Protein AF-B0DB27-F1 (afdb_monomer)

Solvent-accessible surface area (backbone atoms only — not comparable to full-atom values): 9721 Å² total; per-residue (Å²): 129,72,36,49,58,61,76,92,45,86,39,47,60,58,66,80,80,49,31,43,76,38,76,88,43,91,60,30,25,26,29,28,78,89,40,82,34,28,33,47,30,25,28,20,35,24,24,62,60,57,91,46,97,82,39,34,21,0,15,2,26,21,43,24,90,41,75,86,26,38,51,59,42,58,52,77,89,48,100,88,50,81,68,30,35,71,57,10,33,46,51,10,44,40,53,55,67,68,55,88,44,75,93,72,65,47,40,33,42,34,39,35,29,56,48,59,73,53,44,42,38,54,31,58,47,39,69,69,30,30,45,99,84,72,43,75,73,52,92,63,88,62,53,72,53,50,52,52,36,53,49,53,50,50,53,34,45,74,72,59,25,44,58,33,31,36,56,28,39,64,94,64,46,74,5,47,69,36,1,44,57,25,26,75,109

Mean predicted aligned error: 3.76 Å

Secondary structure (DSSP, 8-state):
-PPEEPTT-TT--GGGTTEEEETTSSS-EEEETTEEEEEEEEEEEE-TTTTSTT---EEEEE-SSSGGGEEEEEPPP-SSS---HHHHHHHHHHHHHTS--GGGT--EEEEEES-HHHHHIIIIIHHHHB-TTS-B-S--TTHHHHHHHHHHHHHHHHTT-EEEEEE--GGG-TTHHHHHHHHH-

Radius of gyration: 15.78 Å; Cα contacts (8 Å, |Δi|>4): 413; chains: 1; bounding box: 40×31×43 Å

Sequence (185 aa):
MAPTLLAGTDRSNPLDYAFAPNYSRKPPRWESTNDNRRILIFADGAAPNNGRPDVRAGCGVAAGPSPISCCSFRLEPDAFHQLTNNRAELRAVEGAIKLDWKKEGIETIVIATDSEYVAEGATVYIRVWRSRSSRWVVQRANMDLWDRLMKVIEDKEREGIRVEFYLIDRKWNQADRYAKAAADY

InterPro domains:
  IPR002156 Ribonuclease H domain [PF00075] (38-181)
  IPR002156 Ribonuclease H domain [PS50879] (35-184)
  IPR012337 Ribonuclease H-like superfamily [SSF53098] (39-184)
  IPR036397 Ribonuclease H superfamily [G3DSA:3.30.420.10] (33-184)

pLDDT: mean 93.07, std 6.75, range [60.69, 98.75]

Foldseek 3Di:
DQAAADPPQPQPFCCVAFWDWDVVDVNIAIAGPVGRLEGEKEKAKDWPPFPDPLIWIKIKIARGDDPSRIDMATQDDDPVDDDGRLSNRLVNLLVHLPDDCLVVNHQEYEYEYQDPCCQCVRHPCCPVQADPVRDGPDDDPPVVSVVSSVVSQVVCVVSNYHYHYYHHHPVNRPGVVRGVVNRVD

Organism: Laccaria bicolor (strain S238N-H82 / ATCC MYA-4686) (NCBI:txid486041)

Nearest PDB structures (foldseek):
  2qkk-assembly4_M  TM=7.785E-01  e=3.878E-09  Homo sapiens
  2lsn-assembly1_A  TM=6.453E-01  e=1.489E-06  Human spumaretrovirus
  7yfy-assembly1_A  TM=4.577E-01  e=3.022E-02  Mus musculus
  8b0q-assembly1_A  TM=4.747E-01  e=8.968E-02  Deinococcus radiodurans R1 = ATCC 13939 = DSM 20539
  9iiz-assembly1_A  TM=4.074E-01  e=8.412E-02  Ephydatia fluviatilis

Structure (mmCIF, N/CA/C/O backbone):
data_AF-B0DB27-F1
#
_entry.id   AF-B0DB27-F1
#
loop_
_atom_site.group_PDB
_atom_site.id
_atom_site.type_symbol
_atom_site.label_atom_id
_atom_site.label_alt_id
_atom_site.label_comp_id
_atom_site.label_asym_id
_atom_site.label_entity_id
_atom_site.label_seq_id
_atom_site.pdbx_PDB_ins_code
_atom_site.Cartn_x
_atom_site.Cartn_y
_atom_site.Cartn_z
_atom_site.occupancy
_atom_site.B_iso_or_equiv
_atom_site.auth_seq_id
_atom_site.auth_comp_id
_atom_site.auth_asym_id
_atom_site.auth_atom_id
_atom_site.pdbx_PDB_model_num
ATOM 1 N N . MET A 1 1 ? 10.955 -4.829 11.727 1.00 65.25 1 MET A N 1
ATOM 2 C CA . MET A 1 1 ? 10.765 -6.304 11.642 1.00 65.25 1 MET A CA 1
ATOM 3 C C . MET A 1 1 ? 10.195 -6.602 10.249 1.00 65.25 1 MET A C 1
ATOM 5 O O . MET A 1 1 ? 10.007 -5.649 9.508 1.00 65.25 1 MET A O 1
ATOM 9 N N . ALA A 1 2 ? 9.992 -7.850 9.807 1.00 77.56 2 ALA A N 1
ATOM 10 C CA . ALA A 1 2 ? 9.218 -8.064 8.572 1.00 77.56 2 ALA A CA 1
ATOM 11 C C . ALA A 1 2 ? 7.719 -7.913 8.901 1.00 77.56 2 ALA A C 1
ATOM 13 O O . ALA A 1 2 ? 7.287 -8.580 9.847 1.00 77.56 2 ALA A O 1
ATOM 14 N N . PRO A 1 3 ? 6.948 -7.090 8.164 1.00 84.44 3 PRO A N 1
ATOM 15 C CA . PRO A 1 3 ? 5.497 -7.020 8.293 1.00 84.44 3 PRO A CA 1
ATOM 16 C C . PRO A 1 3 ? 4.806 -8.384 8.252 1.00 84.44 3 PRO A C 1
ATOM 18 O O . PRO A 1 3 ? 5.297 -9.350 7.655 1.00 84.44 3 PRO A O 1
ATOM 21 N N . THR A 1 4 ? 3.623 -8.443 8.856 1.00 91.56 4 THR A N 1
ATOM 22 C CA . THR A 1 4 ? 2.766 -9.631 8.834 1.00 91.56 4 THR A CA 1
ATOM 23 C C . THR A 1 4 ? 1.896 -9.627 7.581 1.00 91.56 4 THR A C 1
ATOM 25 O O . THR A 1 4 ? 1.210 -8.641 7.318 1.00 91.56 4 THR A O 1
ATOM 28 N N . LEU A 1 5 ? 1.883 -10.738 6.839 1.00 89.31 5 LEU A N 1
ATOM 29 C CA . LEU A 1 5 ? 0.814 -11.041 5.887 1.00 89.31 5 LEU A CA 1
ATOM 30 C C . LEU A 1 5 ? -0.320 -11.715 6.655 1.00 89.31 5 LEU A C 1
ATOM 32 O O . LEU A 1 5 ? -0.093 -12.734 7.311 1.00 89.31 5 LEU A O 1
ATOM 36 N N . LEU A 1 6 ? -1.517 -11.139 6.613 1.00 88.62 6 LEU A N 1
ATOM 37 C CA . LEU A 1 6 ? -2.671 -11.707 7.298 1.00 88.62 6 LEU A CA 1
ATOM 38 C C . LEU A 1 6 ? -3.049 -13.037 6.633 1.00 88.62 6 LEU A C 1
ATOM 40 O O . LEU A 1 6 ? -3.298 -13.093 5.432 1.00 88.62 6 LEU A O 1
ATOM 44 N N . ALA A 1 7 ? -3.016 -14.117 7.415 1.00 70.94 7 ALA A N 1
ATOM 45 C CA . ALA A 1 7 ? -3.305 -15.468 6.946 1.00 70.94 7 ALA A CA 1
ATOM 46 C C . ALA A 1 7 ? -4.816 -15.707 6.799 1.00 70.94 7 ALA A C 1
ATOM 48 O O . ALA A 1 7 ? -5.618 -15.054 7.465 1.00 70.94 7 ALA A O 1
ATOM 49 N N . GLY A 1 8 ? -5.192 -16.682 5.963 1.00 60.69 8 GLY A N 1
ATOM 50 C CA . GLY A 1 8 ? -6.584 -17.130 5.821 1.00 60.69 8 GLY A CA 1
ATOM 51 C C . GLY A 1 8 ? -7.502 -16.120 5.137 1.00 60.69 8 GLY A C 1
ATOM 52 O O . GLY A 1 8 ? -8.710 -16.156 5.341 1.00 60.69 8 GLY A O 1
ATOM 53 N N . THR A 1 9 ? -6.940 -15.193 4.361 1.00 65.44 9 THR A N 1
ATOM 54 C CA . THR A 1 9 ? -7.732 -14.168 3.685 1.00 65.44 9 THR A CA 1
ATOM 55 C C . THR A 1 9 ? -8.365 -14.660 2.396 1.00 65.44 9 THR A C 1
ATOM 57 O O . THR A 1 9 ? -9.290 -14.002 1.945 1.00 65.44 9 THR A O 1
ATOM 60 N N . ASP A 1 10 ? -7.896 -15.755 1.783 1.00 81.56 10 ASP A N 1
ATOM 61 C CA . ASP A 1 10 ? -8.399 -16.315 0.512 1.00 81.56 10 ASP A CA 1
ATOM 62 C C . ASP A 1 10 ? -8.714 -15.253 -0.559 1.00 81.56 10 ASP A C 1
ATOM 64 O O . ASP A 1 10 ? -9.667 -15.372 -1.326 1.00 81.56 10 ASP A O 1
ATOM 68 N N . ARG A 1 11 ? -7.926 -14.164 -0.580 1.00 89.38 11 ARG A N 1
ATOM 69 C CA . ARG A 1 11 ? -8.130 -12.982 -1.442 1.00 89.38 11 ARG A CA 1
ATOM 70 C C . ARG A 1 11 ? -9.532 -12.355 -1.348 1.00 89.38 11 ARG A C 1
ATOM 72 O O . ARG A 1 11 ? -9.996 -11.674 -2.264 1.00 89.38 11 ARG A O 1
ATOM 79 N N . SER A 1 12 ? -10.206 -12.565 -0.225 1.00 93.62 12 SER A N 1
ATOM 80 C CA . SER A 1 12 ? -11.546 -12.069 0.072 1.00 93.62 12 SER A CA 1
ATOM 81 C C . SER A 1 12 ? -11.579 -10.559 0.307 1.00 93.62 12 SER A C 1
ATOM 83 O O . SER A 1 12 ? -10.552 -9.885 0.406 1.00 93.62 12 SER A O 1
ATOM 85 N N . ASN A 1 13 ? -12.794 -10.018 0.365 1.00 95.44 13 ASN A N 1
ATOM 86 C CA . ASN A 1 13 ? -13.018 -8.617 0.667 1.00 95.44 13 ASN A CA 1
ATOM 87 C C . ASN A 1 13 ? -12.920 -8.382 2.189 1.00 95.44 13 ASN A C 1
ATOM 89 O O . ASN A 1 13 ? -13.786 -8.855 2.927 1.00 95.44 13 ASN A O 1
ATOM 93 N N . PRO A 1 14 ? -11.939 -7.606 2.688 1.00 94.38 14 PRO A N 1
ATOM 94 C CA . PRO A 1 14 ? -11.818 -7.315 4.119 1.00 94.38 14 PRO A CA 1
ATOM 95 C C . PRO A 1 14 ? -13.021 -6.541 4.687 1.00 94.38 14 PRO A C 1
ATOM 97 O O . PRO A 1 14 ? -13.252 -6.567 5.900 1.00 94.38 14 PRO A O 1
ATOM 100 N N . LEU A 1 15 ? -13.795 -5.865 3.830 1.00 95.81 15 LEU A N 1
ATOM 101 C CA . LEU A 1 15 ? -14.986 -5.112 4.229 1.00 95.81 15 LEU A CA 1
ATOM 102 C C . LEU A 1 15 ? -16.197 -6.002 4.542 1.00 95.81 15 LEU A C 1
ATOM 104 O O . LEU A 1 15 ? -17.149 -5.521 5.150 1.00 95.81 15 LEU A O 1
ATOM 108 N N . ASP A 1 16 ? -16.170 -7.281 4.162 1.00 93.50 16 ASP A N 1
ATOM 109 C CA . ASP A 1 16 ? -17.303 -8.181 4.399 1.00 93.50 16 ASP A CA 1
ATOM 110 C C . ASP A 1 16 ? -17.352 -8.683 5.854 1.00 93.50 16 ASP A C 1
ATOM 112 O O . ASP A 1 16 ? -18.399 -9.134 6.313 1.00 93.50 16 ASP A O 1
ATOM 116 N N . TYR A 1 17 ? -16.236 -8.623 6.595 1.00 90.31 17 TYR A N 1
ATOM 117 C CA . TYR A 1 17 ? -16.156 -9.255 7.921 1.00 90.31 17 TYR A CA 1
ATOM 118 C C . TYR A 1 17 ? -15.189 -8.624 8.930 1.00 90.31 17 TYR A C 1
ATOM 120 O O . TYR A 1 17 ? -15.355 -8.848 10.129 1.00 90.31 17 TYR A O 1
ATOM 128 N N . ALA A 1 18 ? -14.175 -7.868 8.497 1.00 93.31 18 ALA A N 1
ATOM 129 C CA . ALA A 1 18 ? -13.124 -7.384 9.398 1.00 93.31 18 ALA A CA 1
ATOM 130 C C . ALA A 1 18 ? -13.135 -5.866 9.592 1.00 93.31 18 ALA A C 1
ATOM 132 O O . ALA A 1 18 ? -12.721 -5.393 10.649 1.00 93.31 18 ALA A O 1
ATOM 133 N N . PHE A 1 19 ? -13.607 -5.103 8.604 1.00 97.19 19 PHE A N 1
ATOM 134 C CA . PHE A 1 19 ? -13.554 -3.644 8.624 1.00 97.19 19 PHE A CA 1
ATOM 135 C C . PHE A 1 19 ? -14.878 -3.019 8.203 1.00 97.19 19 PHE A C 1
ATOM 137 O O . PHE A 1 19 ? -15.509 -3.462 7.250 1.00 97.19 19 PHE A O 1
ATOM 144 N N . ALA A 1 20 ? -15.265 -1.943 8.884 1.00 97.44 20 ALA A N 1
ATOM 145 C CA . ALA A 1 20 ? -16.485 -1.199 8.600 1.00 97.44 20 ALA A CA 1
ATOM 146 C C . ALA A 1 20 ? -16.185 0.299 8.415 1.00 97.44 20 ALA A C 1
ATOM 148 O O . ALA A 1 20 ? -15.242 0.828 9.014 1.00 97.44 20 ALA A O 1
ATOM 149 N N . PRO A 1 21 ? -16.962 1.013 7.581 1.00 97.25 21 PRO A N 1
ATOM 150 C CA . PRO A 1 21 ? -16.807 2.451 7.428 1.00 97.25 21 PRO A CA 1
ATOM 151 C C . PRO A 1 21 ? -17.222 3.185 8.711 1.00 97.25 21 PRO A C 1
ATOM 153 O O . PRO A 1 21 ? -18.332 3.014 9.211 1.00 97.25 21 PRO A O 1
ATOM 156 N N . ASN A 1 22 ? -16.359 4.071 9.204 1.00 96.00 22 ASN A N 1
ATOM 157 C CA . ASN A 1 22 ? -16.669 4.994 10.287 1.00 96.00 22 ASN A CA 1
ATOM 158 C C . ASN A 1 22 ? -16.809 6.425 9.742 1.00 96.00 22 ASN A C 1
ATOM 160 O O . ASN A 1 22 ? -15.825 7.140 9.535 1.00 96.00 22 ASN A O 1
ATOM 164 N N . TYR A 1 23 ? -18.059 6.854 9.542 1.00 96.25 23 TYR A N 1
ATOM 165 C CA . TYR A 1 23 ? -18.410 8.191 9.046 1.00 96.25 23 TYR A CA 1
ATOM 166 C C . TYR A 1 23 ? -18.329 9.299 10.105 1.00 96.25 23 TYR A C 1
ATOM 168 O O . TYR A 1 23 ? -18.456 10.472 9.761 1.00 96.25 23 TYR A O 1
ATOM 176 N N . SER A 1 24 ? -18.101 8.962 11.380 1.00 93.69 24 SER A N 1
ATOM 177 C CA . SER A 1 24 ? -17.896 9.975 12.428 1.00 93.69 24 SER A CA 1
ATOM 178 C C . SER A 1 24 ? -16.510 10.633 12.353 1.00 93.69 24 SER A C 1
ATOM 180 O O . SER A 1 24 ? -16.314 11.730 12.880 1.00 93.69 24 SER A O 1
ATOM 182 N N . ARG A 1 25 ? -15.550 9.988 11.671 1.00 91.94 25 ARG A N 1
ATOM 183 C CA . ARG A 1 25 ? -14.207 10.524 11.419 1.00 91.94 25 ARG A CA 1
ATOM 184 C C . ARG A 1 25 ? -14.237 11.568 10.303 1.00 91.94 25 ARG A C 1
ATOM 186 O O . ARG A 1 25 ? -15.063 11.508 9.393 1.00 91.94 25 ARG A O 1
ATOM 193 N N . LYS A 1 26 ? -13.314 12.529 10.366 1.00 92.00 26 LYS A N 1
ATOM 194 C CA . LYS A 1 26 ? -13.153 13.590 9.365 1.00 92.00 26 LYS A CA 1
ATOM 195 C C . LYS A 1 26 ? -11.686 13.630 8.910 1.00 92.00 26 LYS A C 1
ATOM 197 O O . LYS A 1 26 ? -10.882 14.217 9.629 1.00 92.00 26 LYS A O 1
ATOM 202 N N . PRO A 1 27 ? -11.341 13.038 7.751 1.00 93.25 27 PRO A N 1
ATOM 203 C CA . PRO A 1 27 ? -12.226 12.329 6.814 1.00 93.25 27 PRO A CA 1
ATOM 204 C C . PRO A 1 27 ? -12.691 10.941 7.327 1.00 93.25 27 PRO A C 1
ATOM 206 O O . PRO A 1 27 ? -12.068 10.393 8.237 1.00 93.25 27 PRO A O 1
ATOM 209 N N . PRO A 1 28 ? -13.777 10.354 6.770 1.00 95.69 28 PRO A N 1
ATOM 210 C CA . PRO A 1 28 ? -14.207 8.988 7.087 1.00 95.69 28 PRO A CA 1
ATOM 211 C C . PRO A 1 28 ? -13.118 7.960 6.781 1.00 95.69 28 PRO A C 1
ATOM 213 O O . PRO A 1 28 ? -12.369 8.139 5.822 1.00 95.69 28 PRO A O 1
ATOM 216 N N . ARG A 1 29 ? -13.073 6.848 7.516 1.00 95.56 29 ARG A N 1
ATOM 217 C CA . ARG A 1 29 ? -12.103 5.759 7.283 1.00 95.56 29 ARG A CA 1
ATOM 218 C C . ARG A 1 29 ? -12.706 4.388 7.550 1.00 95.56 29 ARG A C 1
ATOM 220 O O . ARG A 1 29 ? -13.782 4.308 8.138 1.00 95.56 29 ARG A O 1
ATOM 227 N N . TRP A 1 30 ? -12.019 3.325 7.145 1.00 97.50 30 TRP A N 1
ATOM 228 C CA . TRP A 1 30 ? -12.372 1.962 7.545 1.00 97.50 30 TRP A CA 1
ATOM 229 C C . TRP A 1 30 ? -11.642 1.581 8.834 1.00 97.50 30 TRP A C 1
ATOM 231 O O . TRP A 1 30 ? -10.414 1.644 8.899 1.00 97.50 30 TRP A O 1
ATOM 241 N N . GLU A 1 31 ? -12.399 1.189 9.854 1.00 96.75 31 GLU A N 1
ATOM 242 C CA . GLU A 1 31 ? -11.879 0.740 11.151 1.00 96.75 31 GLU A CA 1
ATOM 243 C C . GLU A 1 31 ? -12.212 -0.738 11.351 1.00 96.75 31 GLU A C 1
ATOM 245 O O . GLU A 1 31 ? -13.237 -1.225 10.865 1.00 96.75 31 GLU A O 1
ATOM 250 N N . SER A 1 32 ? -11.333 -1.458 12.045 1.00 96.88 32 SER A N 1
ATOM 251 C CA . SER A 1 32 ? -11.576 -2.855 12.387 1.00 96.88 32 SER A CA 1
ATOM 252 C C . SER A 1 32 ? -12.781 -2.963 13.319 1.00 96.88 32 SER A C 1
ATOM 254 O O . SER A 1 32 ? -12.913 -2.203 14.280 1.00 96.88 32 SER A O 1
ATOM 256 N N . THR A 1 33 ? -13.656 -3.933 13.051 1.00 94.75 33 THR A N 1
ATOM 257 C CA . THR A 1 33 ? -14.890 -4.156 13.827 1.00 94.75 33 THR A CA 1
ATOM 258 C C . THR A 1 33 ? -14.617 -4.548 15.279 1.00 94.75 33 THR A C 1
ATOM 260 O O . THR A 1 33 ? -15.457 -4.315 16.144 1.00 94.75 33 THR A O 1
ATOM 263 N N . ASN A 1 34 ? -13.427 -5.090 15.551 1.00 94.38 34 ASN A N 1
ATOM 264 C CA . ASN A 1 34 ? -13.022 -5.590 16.865 1.00 94.38 34 ASN A CA 1
ATOM 265 C C . ASN A 1 34 ? -11.942 -4.726 17.542 1.00 94.38 34 ASN A C 1
ATOM 267 O O . ASN A 1 34 ? -11.591 -4.984 18.690 1.00 94.38 34 ASN A O 1
ATOM 271 N N . ASP A 1 35 ? -11.387 -3.732 16.839 1.00 95.19 35 ASP A N 1
ATOM 272 C CA . ASP A 1 35 ? -10.304 -2.875 17.341 1.00 95.19 35 ASP A CA 1
ATOM 273 C C . ASP A 1 35 ? -10.279 -1.547 16.573 1.00 95.19 35 ASP A C 1
ATOM 275 O O . ASP A 1 35 ? -9.843 -1.483 15.423 1.00 95.19 35 ASP A O 1
ATOM 279 N N . ASN A 1 36 ? -10.718 -0.469 17.221 1.00 92.19 36 ASN A N 1
ATOM 280 C CA . ASN A 1 36 ? -10.794 0.856 16.604 1.00 92.19 36 ASN A CA 1
ATOM 281 C C . ASN A 1 36 ? -9.431 1.558 16.438 1.00 92.19 36 ASN A C 1
ATOM 283 O O . ASN A 1 36 ? -9.376 2.637 15.839 1.00 92.19 36 ASN A O 1
ATOM 287 N N . ARG A 1 37 ? -8.339 0.962 16.941 1.00 95.69 37 ARG A N 1
ATOM 288 C CA . ARG A 1 37 ? -6.956 1.419 16.720 1.00 95.69 37 ARG A CA 1
ATOM 289 C C . ARG A 1 37 ? -6.312 0.759 15.503 1.00 95.69 37 ARG A C 1
ATOM 291 O O . ARG A 1 37 ? -5.165 1.073 15.175 1.00 95.69 37 ARG A O 1
ATOM 298 N N . ARG A 1 38 ? -7.043 -0.124 14.818 1.00 97.12 38 ARG A N 1
ATOM 299 C CA . ARG A 1 38 ? -6.621 -0.799 13.593 1.00 97.12 38 ARG A CA 1
ATOM 300 C C . ARG A 1 38 ? -7.460 -0.331 12.410 1.00 97.12 38 ARG A C 1
ATOM 302 O O . ARG A 1 38 ? -8.684 -0.449 12.420 1.00 97.12 38 ARG A O 1
ATOM 309 N N . ILE A 1 39 ? -6.798 0.191 11.383 1.00 97.44 39 ILE A N 1
ATOM 310 C CA . ILE A 1 39 ? -7.450 0.763 10.195 1.00 97.44 39 ILE A CA 1
ATOM 311 C C . ILE A 1 39 ? -7.063 0.020 8.925 1.00 97.44 39 ILE A C 1
ATOM 313 O O . ILE A 1 39 ? -5.998 -0.593 8.859 1.00 97.44 39 ILE A O 1
ATOM 317 N N . LEU A 1 40 ? -7.926 0.109 7.917 1.00 98.06 40 LEU A N 1
ATOM 318 C CA . LEU A 1 40 ? -7.708 -0.463 6.592 1.00 98.06 40 LEU A CA 1
ATOM 319 C C . LEU A 1 40 ? -7.498 0.646 5.563 1.00 98.06 40 LEU A C 1
ATOM 321 O O . LEU A 1 40 ? -8.286 1.590 5.484 1.00 98.06 40 LEU A O 1
ATOM 325 N N . ILE A 1 41 ? -6.455 0.497 4.752 1.00 98.38 41 ILE A N 1
ATOM 326 C CA . ILE A 1 41 ? -6.144 1.383 3.633 1.00 98.38 41 ILE A CA 1
ATOM 327 C C . ILE A 1 41 ? -5.918 0.517 2.398 1.00 98.38 41 ILE A C 1
ATOM 329 O O . ILE A 1 41 ? -5.114 -0.412 2.432 1.00 98.38 41 ILE A O 1
ATOM 333 N N . PHE A 1 42 ? -6.606 0.827 1.305 1.00 98.69 42 PHE A N 1
ATOM 334 C CA . PHE A 1 42 ? -6.354 0.205 0.010 1.00 98.69 42 PHE A CA 1
ATOM 335 C C . PHE A 1 42 ? -5.290 0.996 -0.745 1.00 98.69 42 PHE A C 1
ATOM 337 O O . PHE A 1 42 ? -5.318 2.231 -0.751 1.00 98.69 42 PHE A O 1
ATOM 344 N N . ALA A 1 43 ? -4.386 0.288 -1.408 1.00 98.75 43 ALA A N 1
ATOM 345 C CA . ALA A 1 43 ? -3.376 0.866 -2.279 1.00 98.75 43 ALA A CA 1
ATOM 346 C C . ALA A 1 43 ? -3.327 0.099 -3.603 1.00 98.75 43 ALA A C 1
ATOM 348 O O . ALA A 1 43 ? -3.477 -1.125 -3.621 1.00 98.75 43 ALA A O 1
ATOM 349 N N . ASP A 1 44 ? -3.125 0.830 -4.695 1.00 98.62 44 ASP A N 1
ATOM 350 C CA . ASP A 1 44 ? -2.974 0.254 -6.031 1.00 98.62 44 ASP A CA 1
ATOM 351 C C . ASP A 1 44 ? -2.014 1.076 -6.892 1.00 98.62 44 ASP A C 1
ATOM 353 O O . ASP A 1 44 ? -1.926 2.305 -6.763 1.00 98.62 44 ASP A O 1
ATOM 357 N N . GLY A 1 45 ? -1.325 0.394 -7.799 1.00 98.25 45 GLY A N 1
ATOM 358 C CA . GLY A 1 45 ? -0.501 0.985 -8.8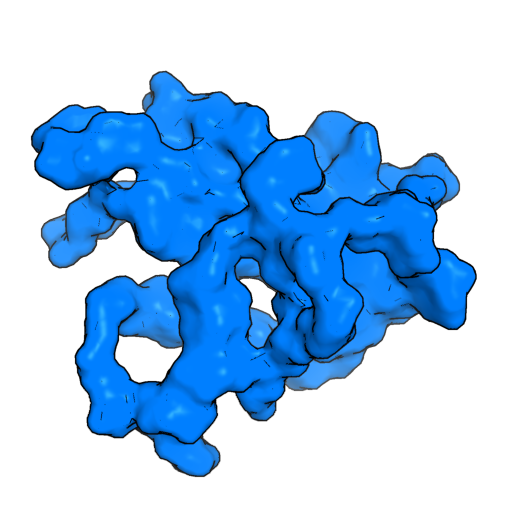38 1.00 98.25 45 GLY A CA 1
ATOM 359 C C . GLY A 1 45 ? -0.992 0.599 -10.227 1.00 98.25 45 GLY A C 1
ATOM 360 O O . GLY A 1 45 ? -1.163 -0.571 -10.538 1.00 98.25 45 GLY A O 1
ATOM 361 N N . ALA A 1 46 ? -1.125 1.583 -11.113 1.00 97.56 46 ALA A N 1
ATOM 362 C CA . ALA A 1 46 ? -1.498 1.343 -12.499 1.00 97.56 46 ALA A CA 1
ATOM 363 C C . ALA A 1 46 ? -0.424 1.881 -13.437 1.00 97.56 46 ALA A C 1
ATOM 365 O O . ALA A 1 46 ? -0.040 3.043 -13.338 1.00 97.56 46 ALA A O 1
ATOM 366 N N . ALA A 1 47 ? 0.016 1.061 -14.388 1.00 96.19 47 ALA A N 1
ATOM 367 C CA . ALA A 1 47 ? 0.819 1.510 -15.521 1.00 96.19 47 ALA A CA 1
ATOM 368 C C . ALA A 1 47 ? 0.206 1.029 -16.847 1.00 96.19 47 ALA A C 1
ATOM 370 O O . ALA A 1 47 ? 0.605 -0.022 -17.365 1.00 96.19 47 ALA A O 1
ATOM 371 N N . PRO A 1 48 ? -0.793 1.741 -17.403 1.00 90.94 48 PRO A N 1
ATOM 372 C CA . PRO A 1 48 ? -1.301 1.456 -18.738 1.00 90.94 48 PRO A CA 1
ATOM 373 C C . PRO A 1 48 ? -0.148 1.439 -19.745 1.00 90.94 48 PRO A C 1
ATOM 375 O O . PRO A 1 48 ? 0.788 2.231 -19.640 1.00 90.94 48 PRO A O 1
ATOM 378 N N . ASN A 1 49 ? -0.198 0.522 -20.713 1.00 87.62 49 ASN A N 1
ATOM 379 C CA . ASN A 1 49 ? 0.878 0.325 -21.690 1.00 87.62 49 ASN A CA 1
ATOM 380 C C . ASN A 1 49 ? 2.241 -0.041 -21.065 1.00 87.62 49 ASN A C 1
ATOM 382 O O . ASN A 1 49 ? 3.284 0.266 -21.639 1.00 87.62 49 ASN A O 1
ATOM 386 N N . ASN A 1 50 ? 2.251 -0.720 -19.910 1.00 87.75 50 ASN A N 1
ATOM 387 C CA . ASN A 1 50 ? 3.478 -1.209 -19.274 1.00 87.75 50 ASN A CA 1
ATOM 388 C C . ASN A 1 50 ? 4.418 -1.905 -20.283 1.00 87.75 50 ASN A C 1
ATOM 390 O O . ASN A 1 50 ? 3.993 -2.788 -21.031 1.00 87.75 50 ASN A O 1
ATOM 394 N N . GLY A 1 51 ? 5.692 -1.503 -20.289 1.00 85.38 51 GLY A N 1
ATOM 395 C CA . GLY A 1 51 ? 6.709 -1.997 -21.224 1.00 85.38 51 GLY A CA 1
ATOM 396 C C . GLY A 1 51 ? 6.757 -1.287 -22.584 1.00 85.38 51 GLY A C 1
ATOM 397 O O . GLY A 1 51 ? 7.547 -1.691 -23.437 1.00 85.38 51 GLY A O 1
ATOM 398 N N . ARG A 1 52 ? 5.947 -0.242 -22.810 1.00 88.25 52 ARG A N 1
ATOM 399 C CA . ARG A 1 52 ? 5.980 0.585 -24.030 1.00 88.25 52 ARG A CA 1
ATOM 400 C C . ARG A 1 52 ? 6.652 1.947 -23.787 1.00 88.25 52 ARG A C 1
ATOM 402 O O . ARG A 1 52 ? 6.687 2.398 -22.645 1.00 88.25 52 ARG A O 1
ATOM 409 N N . PRO A 1 53 ? 7.180 2.621 -24.831 1.00 82.75 53 PRO A N 1
ATOM 410 C CA . PRO A 1 53 ? 7.894 3.897 -24.680 1.00 82.75 53 PRO A CA 1
ATOM 411 C C . PRO A 1 53 ? 7.061 5.043 -24.087 1.00 82.75 53 PRO A C 1
ATOM 413 O O . PRO A 1 53 ? 7.616 5.947 -23.474 1.00 82.75 53 PRO A O 1
ATOM 416 N N . ASP A 1 54 ? 5.742 5.009 -24.272 1.00 85.12 54 ASP A N 1
ATOM 417 C CA . ASP A 1 54 ? 4.771 6.003 -23.810 1.00 85.12 54 ASP A CA 1
ATOM 418 C C . ASP A 1 54 ? 4.134 5.639 -22.459 1.00 85.12 54 ASP A C 1
ATOM 420 O O . ASP A 1 54 ? 3.113 6.218 -22.081 1.00 85.12 54 ASP A O 1
ATOM 424 N N . VAL A 1 55 ? 4.707 4.667 -21.738 1.00 91.81 55 VAL A N 1
ATOM 425 C CA . VAL A 1 55 ? 4.175 4.218 -20.451 1.00 91.81 55 VAL A CA 1
ATOM 426 C C . VAL A 1 55 ? 4.015 5.399 -19.494 1.00 91.81 55 VAL A C 1
ATOM 428 O O . VAL A 1 55 ? 4.921 6.205 -19.272 1.00 91.81 55 VAL A O 1
ATOM 431 N N . ARG A 1 56 ? 2.835 5.471 -18.889 1.00 94.19 56 ARG A N 1
ATOM 432 C CA . ARG A 1 56 ? 2.537 6.354 -17.765 1.00 94.19 56 ARG A CA 1
ATOM 433 C C . ARG A 1 56 ? 2.157 5.488 -16.5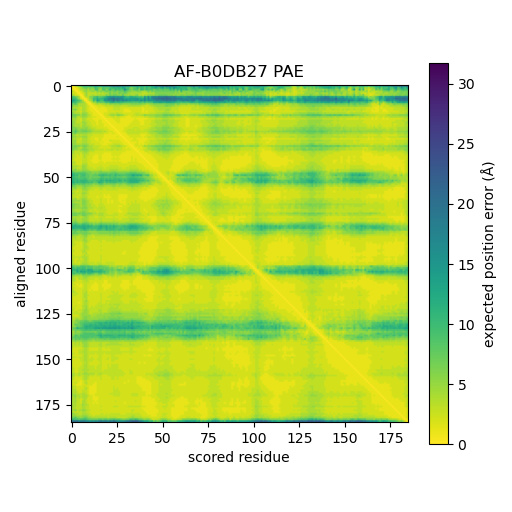87 1.00 94.19 56 ARG A C 1
ATOM 435 O O . ARG A 1 56 ? 1.650 4.385 -16.767 1.00 94.19 56 ARG A O 1
ATOM 442 N N . ALA A 1 57 ? 2.423 5.980 -15.388 1.00 96.69 57 ALA A N 1
ATOM 443 C CA . ALA A 1 57 ? 2.146 5.240 -14.176 1.00 96.69 57 ALA A CA 1
ATOM 444 C C . ALA A 1 57 ? 1.552 6.151 -13.104 1.00 96.69 57 ALA A C 1
ATOM 446 O O . ALA A 1 57 ? 1.979 7.295 -12.933 1.00 96.69 57 ALA A O 1
ATOM 447 N N . GLY A 1 58 ? 0.567 5.627 -12.389 1.00 97.88 58 GLY A N 1
ATOM 448 C CA . GLY A 1 58 ? -0.204 6.317 -11.371 1.00 97.88 58 GLY A CA 1
ATOM 449 C C . GLY A 1 58 ? -0.358 5.460 -10.125 1.00 97.88 58 GLY A C 1
ATOM 450 O O . GLY A 1 58 ? -0.395 4.233 -10.190 1.00 97.88 58 GLY A O 1
ATOM 451 N N . CYS A 1 59 ? -0.424 6.131 -8.986 1.00 98.56 59 CYS A N 1
ATOM 452 C CA . CYS A 1 59 ? -0.554 5.546 -7.663 1.00 98.56 59 CYS A CA 1
ATOM 453 C C . CYS A 1 59 ? -1.899 5.977 -7.074 1.00 98.56 59 CYS A C 1
ATOM 455 O O . CYS A 1 59 ? -2.233 7.166 -7.102 1.00 98.56 59 CYS A O 1
ATOM 457 N N . GLY A 1 60 ? -2.655 5.028 -6.531 1.00 98.44 60 GLY A N 1
ATOM 458 C CA . GLY A 1 60 ? -3.932 5.257 -5.864 1.00 98.44 60 GLY A CA 1
ATOM 459 C C . GLY A 1 60 ? -3.880 4.826 -4.404 1.00 98.44 60 GLY A C 1
ATOM 460 O O . GLY A 1 60 ? -3.332 3.775 -4.077 1.00 98.44 60 GLY A O 1
ATOM 461 N N . VAL A 1 61 ? -4.480 5.629 -3.527 1.00 98.62 61 VAL A N 1
ATOM 462 C CA . VAL A 1 61 ? -4.675 5.310 -2.110 1.00 98.62 61 VAL A CA 1
ATOM 463 C C . VAL A 1 61 ? -6.116 5.630 -1.732 1.00 98.62 61 VAL A C 1
ATOM 465 O O . VAL A 1 61 ? -6.578 6.759 -1.907 1.00 98.62 61 VAL A O 1
ATOM 468 N N . ALA A 1 62 ? -6.817 4.654 -1.165 1.00 98.44 62 ALA A N 1
ATOM 469 C CA . ALA A 1 62 ? -8.113 4.862 -0.536 1.00 98.44 62 ALA A CA 1
ATOM 470 C C . ALA A 1 62 ? -7.993 4.544 0.958 1.00 98.44 62 ALA A C 1
ATOM 472 O O . ALA A 1 62 ? -7.880 3.383 1.344 1.00 98.44 62 ALA A O 1
ATOM 473 N N . ALA A 1 63 ? -8.012 5.577 1.804 1.00 97.44 63 ALA A N 1
ATOM 474 C CA . ALA A 1 63 ? -7.959 5.438 3.263 1.00 97.44 63 ALA A CA 1
ATOM 475 C C . ALA A 1 63 ? -9.354 5.441 3.916 1.00 97.44 63 ALA A C 1
ATOM 477 O O . ALA A 1 63 ? -9.483 5.348 5.136 1.00 97.44 63 ALA A O 1
ATOM 478 N N . GLY A 1 64 ? -10.416 5.551 3.116 1.00 97.12 64 GLY A N 1
ATOM 479 C CA . GLY A 1 64 ? -11.785 5.516 3.602 1.00 97.12 64 GLY A CA 1
ATOM 480 C C . GLY A 1 64 ? -12.837 5.468 2.499 1.00 97.12 64 GLY A C 1
ATOM 481 O O . GLY A 1 64 ? -12.513 5.586 1.317 1.00 97.12 64 GLY A O 1
ATOM 482 N N . PRO A 1 65 ? -14.120 5.355 2.883 1.00 96.81 65 PRO A N 1
ATOM 483 C CA . PRO A 1 65 ? -15.234 5.125 1.960 1.00 96.81 65 PRO A CA 1
ATOM 484 C C . PRO A 1 65 ? -15.625 6.349 1.117 1.00 96.81 65 PRO A C 1
ATOM 486 O O . PRO A 1 65 ? -16.552 6.266 0.315 1.00 96.81 65 PRO A O 1
ATOM 489 N N . SER A 1 66 ? -14.983 7.502 1.316 1.00 96.12 66 SER A N 1
ATOM 490 C CA . SER A 1 66 ? -15.344 8.764 0.667 1.00 96.12 66 SER A CA 1
ATOM 491 C C . SER A 1 66 ? -14.207 9.279 -0.220 1.00 96.12 66 SER A C 1
ATOM 493 O O . SER A 1 66 ? -13.042 9.084 0.131 1.00 96.12 66 SER A O 1
ATOM 495 N N . PRO A 1 67 ? -14.493 9.994 -1.328 1.00 95.25 67 PRO A N 1
ATOM 496 C CA . PRO A 1 67 ? -13.458 10.620 -2.151 1.00 95.25 67 PRO A CA 1
ATOM 497 C C . PRO A 1 67 ? -12.501 11.535 -1.378 1.00 95.25 67 PRO A C 1
ATOM 499 O O . PRO A 1 67 ? -11.321 11.570 -1.698 1.00 95.25 67 PRO A O 1
ATOM 502 N N . ILE A 1 68 ? -12.970 12.217 -0.324 1.00 95.50 68 ILE A N 1
ATOM 503 C CA . ILE A 1 68 ? -12.111 13.062 0.531 1.00 95.50 68 ILE A CA 1
ATOM 504 C C . ILE A 1 68 ? -11.105 12.258 1.371 1.00 95.50 68 ILE A C 1
ATOM 506 O O . ILE A 1 68 ? -10.163 12.827 1.912 1.00 95.50 68 ILE A O 1
ATOM 510 N N . SER A 1 69 ? -11.322 10.949 1.503 1.00 96.00 69 SER A N 1
ATOM 511 C CA . SER A 1 69 ? -10.435 10.004 2.188 1.00 96.00 69 SER A CA 1
ATOM 512 C C . SER A 1 69 ? -9.450 9.336 1.226 1.00 96.00 69 SER A C 1
ATOM 514 O O . SER A 1 69 ? -8.736 8.414 1.617 1.00 96.00 69 SER A O 1
ATOM 516 N N . CYS A 1 70 ? -9.459 9.729 -0.047 1.00 97.00 70 CYS A N 1
ATOM 517 C CA . CYS A 1 70 ? -8.667 9.107 -1.094 1.00 97.00 70 CYS A CA 1
ATOM 518 C C . CYS A 1 70 ? -7.695 10.123 -1.690 1.00 97.00 70 CYS A C 1
ATOM 520 O O . CYS A 1 70 ? -7.989 11.315 -1.778 1.00 97.00 70 CYS A O 1
ATOM 522 N N . CYS A 1 71 ? -6.539 9.645 -2.131 1.00 95.62 71 CYS A N 1
ATOM 523 C CA . CYS A 1 71 ? -5.587 10.452 -2.875 1.00 95.62 71 CYS A CA 1
ATOM 524 C C . CYS A 1 71 ? -4.981 9.646 -4.023 1.00 95.62 71 CYS A C 1
ATOM 526 O O . CYS A 1 71 ? -4.956 8.414 -4.019 1.00 95.62 71 CYS A O 1
ATOM 528 N N . SER A 1 72 ? -4.521 10.361 -5.041 1.00 97.25 72 SER A N 1
ATOM 529 C CA . SER A 1 72 ? -3.921 9.774 -6.229 1.00 97.25 72 SER A CA 1
ATOM 530 C C . SER A 1 72 ? -2.832 10.688 -6.753 1.00 97.25 72 SER A C 1
ATOM 532 O O . SER A 1 72 ? -2.981 11.911 -6.706 1.00 97.25 72 SER A O 1
ATOM 534 N N . PHE A 1 73 ? -1.748 10.118 -7.255 1.00 97.75 73 PHE A N 1
ATOM 535 C CA . PHE A 1 73 ? -0.622 10.889 -7.768 1.00 97.75 73 PHE A CA 1
ATOM 536 C C . PHE A 1 73 ? 0.142 10.090 -8.820 1.00 97.75 73 PHE A C 1
ATOM 538 O O . PHE A 1 73 ? 0.130 8.860 -8.820 1.00 97.75 73 PHE A O 1
ATOM 545 N N . ARG A 1 74 ? 0.801 10.791 -9.742 1.00 97.12 74 ARG A N 1
ATOM 546 C CA . ARG A 1 74 ? 1.642 10.160 -10.763 1.00 97.12 74 ARG A CA 1
ATOM 547 C C . ARG A 1 74 ? 2.866 9.522 -10.119 1.00 97.12 74 ARG A C 1
ATOM 549 O O . ARG A 1 74 ? 3.456 10.114 -9.217 1.00 97.12 74 ARG A O 1
ATOM 556 N N . LEU A 1 75 ? 3.271 8.356 -10.616 1.00 96.50 75 LEU A N 1
ATOM 557 C CA . LEU A 1 75 ? 4.591 7.819 -10.305 1.00 96.50 75 LEU A CA 1
ATOM 558 C C . LEU A 1 75 ? 5.639 8.782 -10.868 1.00 96.50 75 LEU A C 1
ATOM 560 O O . LEU A 1 75 ? 5.608 9.118 -12.055 1.00 96.50 75 LEU A O 1
ATOM 564 N N . GLU A 1 76 ? 6.541 9.244 -10.009 1.00 93.38 76 GLU A N 1
ATOM 565 C CA . GLU A 1 76 ? 7.551 10.217 -10.399 1.00 93.38 76 GLU A CA 1
ATOM 566 C C . GLU A 1 76 ? 8.519 9.604 -11.430 1.00 93.38 76 GLU A C 1
ATOM 568 O O . GLU A 1 76 ? 9.002 8.486 -11.217 1.00 93.38 76 GLU A O 1
ATOM 573 N N . PRO A 1 77 ? 8.825 10.306 -12.540 1.00 87.25 77 PRO A N 1
ATOM 574 C CA . PRO A 1 77 ? 9.867 9.876 -13.459 1.00 87.25 77 PRO A CA 1
ATOM 575 C C . PRO A 1 77 ? 11.216 9.795 -12.751 1.00 87.25 77 PRO A C 1
ATOM 577 O O . PRO A 1 77 ? 11.566 10.659 -11.946 1.00 87.25 77 PRO A O 1
ATOM 580 N N . ASP A 1 78 ? 11.988 8.779 -13.103 1.00 84.62 78 ASP A N 1
ATOM 581 C CA . ASP A 1 78 ? 13.339 8.576 -12.609 1.00 84.62 78 ASP A CA 1
ATOM 582 C C . ASP A 1 78 ? 14.283 8.477 -13.807 1.00 84.62 78 ASP A C 1
ATOM 584 O O . ASP A 1 78 ? 14.012 7.746 -14.760 1.00 84.62 78 ASP A O 1
ATOM 588 N N . ALA A 1 79 ? 15.395 9.212 -13.763 1.00 86.31 79 ALA A N 1
ATOM 589 C CA . ALA A 1 79 ? 16.402 9.188 -14.818 1.00 86.31 79 ALA A CA 1
ATOM 590 C C . ALA A 1 79 ? 17.010 7.788 -15.019 1.00 86.31 79 ALA A C 1
ATOM 592 O O . ALA A 1 79 ? 17.511 7.488 -16.103 1.00 86.31 79 ALA A O 1
ATOM 593 N N . PHE A 1 80 ? 16.964 6.935 -13.991 1.00 89.06 80 PHE A N 1
ATOM 594 C CA . PHE A 1 80 ? 17.606 5.620 -13.994 1.00 89.06 80 PHE A CA 1
ATOM 595 C C . PHE A 1 80 ? 16.632 4.448 -14.137 1.00 89.06 80 PHE A C 1
ATOM 597 O O . PHE A 1 80 ? 17.066 3.332 -14.428 1.00 89.06 80 PHE A O 1
ATOM 604 N N . HIS A 1 81 ? 15.329 4.668 -13.949 1.00 90.62 81 HIS A N 1
ATOM 605 C CA . HIS A 1 81 ? 14.351 3.585 -13.882 1.00 90.62 81 HIS A CA 1
ATOM 606 C C . HIS A 1 81 ? 13.120 3.867 -14.744 1.00 90.62 81 HIS A C 1
ATOM 608 O O . HIS A 1 81 ? 12.505 4.927 -14.668 1.00 90.62 81 HIS A O 1
ATOM 614 N N . GLN A 1 82 ? 12.715 2.867 -15.526 1.00 91.06 82 GLN A N 1
ATOM 615 C CA . GLN A 1 82 ? 11.487 2.927 -16.317 1.00 91.06 82 GLN A CA 1
ATOM 616 C C . GLN A 1 82 ? 10.248 2.917 -15.420 1.00 91.06 82 GLN A C 1
ATOM 618 O O . GLN A 1 82 ? 10.220 2.234 -14.396 1.00 91.06 82 GLN A O 1
ATOM 623 N N . LEU A 1 83 ? 9.191 3.613 -15.841 1.00 93.88 83 LEU A N 1
ATOM 624 C CA . LEU A 1 83 ? 7.880 3.495 -15.209 1.00 93.88 83 LEU A CA 1
ATOM 625 C C . LEU A 1 83 ? 7.315 2.097 -15.483 1.00 93.88 83 LEU A C 1
ATOM 627 O O . LEU A 1 83 ? 7.296 1.634 -16.621 1.00 93.88 83 LEU A O 1
ATOM 631 N N . THR A 1 84 ? 6.864 1.416 -14.434 1.00 95.75 84 THR A N 1
ATOM 632 C CA . THR A 1 84 ? 6.275 0.075 -14.534 1.00 95.75 84 THR A CA 1
ATOM 633 C C . THR A 1 84 ? 5.152 -0.080 -13.524 1.00 95.75 84 THR A C 1
ATOM 635 O O . THR A 1 84 ? 5.090 0.670 -12.545 1.00 95.75 84 THR A O 1
ATOM 638 N N . ASN A 1 85 ? 4.305 -1.095 -13.721 1.00 96.50 85 ASN A N 1
ATOM 639 C CA . ASN A 1 85 ? 3.231 -1.397 -12.775 1.00 96.50 85 ASN A CA 1
ATOM 640 C C . ASN A 1 85 ? 3.795 -1.653 -11.370 1.00 96.50 85 ASN A C 1
ATOM 642 O O . ASN A 1 85 ? 3.429 -0.969 -10.428 1.00 96.50 85 ASN A O 1
ATOM 646 N N . ASN A 1 86 ? 4.792 -2.535 -11.243 1.00 97.38 86 ASN A N 1
ATOM 647 C CA . ASN A 1 86 ? 5.397 -2.883 -9.951 1.00 97.38 86 ASN A CA 1
ATOM 648 C C . ASN A 1 86 ? 5.972 -1.675 -9.195 1.00 97.38 86 ASN A C 1
ATOM 650 O O . ASN A 1 86 ? 5.928 -1.640 -7.967 1.00 97.38 86 ASN A O 1
ATOM 654 N N . ARG A 1 87 ? 6.516 -0.682 -9.910 1.00 97.50 87 ARG A N 1
ATOM 655 C CA . ARG A 1 87 ? 6.996 0.555 -9.278 1.00 97.50 87 ARG A CA 1
ATOM 656 C C . ARG A 1 87 ? 5.844 1.416 -8.770 1.00 97.50 87 ARG A C 1
ATOM 658 O O . ARG A 1 87 ? 5.950 1.963 -7.676 1.00 97.50 87 ARG A O 1
ATOM 665 N N . ALA A 1 88 ? 4.751 1.504 -9.526 1.00 97.94 88 ALA A N 1
ATOM 666 C CA . ALA A 1 88 ? 3.548 2.214 -9.102 1.00 97.94 88 ALA A CA 1
ATOM 667 C C . ALA A 1 88 ? 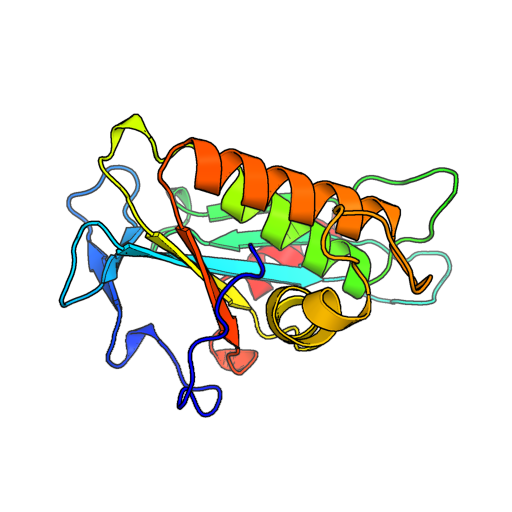2.930 1.569 -7.852 1.00 97.94 88 ALA A C 1
ATOM 669 O O . ALA A 1 88 ? 2.601 2.273 -6.904 1.00 97.94 88 ALA A O 1
ATOM 670 N N . GLU A 1 89 ? 2.876 0.236 -7.807 1.00 98.50 89 GLU A N 1
ATOM 671 C CA . GLU A 1 89 ? 2.352 -0.538 -6.671 1.00 98.50 89 GLU A CA 1
ATOM 672 C C . GLU A 1 89 ? 3.143 -0.257 -5.385 1.00 98.50 89 GLU A C 1
ATOM 674 O O . GLU A 1 89 ? 2.584 0.123 -4.355 1.00 98.50 89 GLU A O 1
ATOM 679 N N . LEU A 1 90 ? 4.479 -0.356 -5.456 1.00 98.50 90 LEU A N 1
ATOM 680 C CA . LEU A 1 90 ? 5.362 -0.049 -4.324 1.00 98.50 90 LEU A CA 1
ATOM 681 C C . LEU A 1 90 ? 5.199 1.398 -3.851 1.00 98.50 90 LEU A C 1
ATOM 683 O O . LEU A 1 90 ? 5.133 1.668 -2.650 1.00 98.50 90 LEU A O 1
ATOM 687 N N . ARG A 1 91 ? 5.128 2.336 -4.800 1.00 98.19 91 ARG A N 1
ATOM 688 C CA . ARG A 1 91 ? 5.015 3.766 -4.517 1.00 98.19 91 ARG A CA 1
ATOM 689 C C . ARG A 1 91 ? 3.655 4.130 -3.910 1.00 98.19 91 ARG A C 1
ATOM 691 O O . ARG A 1 91 ? 3.612 5.012 -3.046 1.00 98.19 91 ARG A O 1
ATOM 698 N N . ALA A 1 92 ? 2.578 3.459 -4.319 1.00 98.56 92 ALA A N 1
ATOM 699 C CA . ALA A 1 92 ? 1.241 3.615 -3.754 1.00 98.56 92 ALA A CA 1
ATOM 700 C C . ALA A 1 92 ? 1.194 3.150 -2.295 1.00 98.56 92 ALA A C 1
ATOM 702 O O . ALA A 1 92 ? 0.748 3.905 -1.428 1.00 98.56 92 ALA A O 1
ATOM 703 N N . VAL A 1 93 ? 1.749 1.969 -1.999 1.00 98.69 93 VAL A N 1
ATOM 704 C CA . VAL A 1 93 ? 1.858 1.463 -0.621 1.00 98.69 93 VAL A CA 1
ATOM 705 C C . VAL A 1 93 ? 2.728 2.377 0.245 1.00 98.69 93 VAL A C 1
ATOM 707 O O . VAL A 1 93 ? 2.343 2.710 1.365 1.00 98.69 93 VAL A O 1
ATOM 710 N N . GLU A 1 94 ? 3.862 2.858 -0.274 1.00 98.38 94 GLU A N 1
ATOM 711 C CA . GLU A 1 94 ? 4.681 3.857 0.425 1.00 98.38 94 GLU A CA 1
ATOM 712 C C . GLU A 1 94 ? 3.862 5.120 0.754 1.00 98.38 94 GLU A C 1
ATOM 714 O O . GLU A 1 94 ? 3.937 5.639 1.869 1.00 98.38 94 GLU A O 1
ATOM 719 N N . GLY A 1 95 ? 3.064 5.610 -0.201 1.00 97.69 95 GLY A N 1
ATOM 720 C CA . GLY A 1 95 ? 2.175 6.758 -0.009 1.00 97.69 95 GLY A CA 1
ATOM 721 C C . GLY A 1 95 ? 1.116 6.518 1.068 1.00 97.69 95 GLY A C 1
ATOM 722 O O . GLY A 1 95 ? 0.922 7.377 1.927 1.00 97.69 95 GLY A O 1
ATOM 723 N N . ALA A 1 96 ? 0.489 5.341 1.064 1.00 97.88 96 ALA A N 1
ATOM 724 C CA . ALA A 1 96 ? -0.519 4.945 2.043 1.00 97.88 96 ALA A CA 1
ATOM 725 C C . ALA A 1 96 ? 0.034 4.915 3.477 1.00 97.88 96 ALA A C 1
ATOM 727 O O . ALA A 1 96 ? -0.584 5.456 4.395 1.00 97.88 96 ALA A O 1
ATOM 728 N N . ILE A 1 97 ? 1.222 4.332 3.671 1.00 97.19 97 ILE A N 1
ATOM 729 C CA . ILE A 1 97 ? 1.837 4.209 5.001 1.00 97.19 97 ILE A CA 1
ATOM 730 C C . ILE A 1 97 ? 2.307 5.574 5.527 1.00 97.19 97 ILE A C 1
ATOM 732 O O . ILE A 1 97 ? 2.262 5.813 6.732 1.00 97.19 97 ILE A O 1
ATOM 736 N N . LYS A 1 98 ? 2.721 6.501 4.651 1.00 96.00 98 LYS A N 1
ATOM 737 C CA . LYS A 1 98 ? 3.173 7.849 5.048 1.00 96.00 98 LYS A CA 1
ATOM 738 C C . LYS A 1 98 ? 2.067 8.769 5.568 1.00 96.00 98 LYS A C 1
ATOM 740 O O . LYS A 1 98 ? 2.398 9.823 6.111 1.00 96.00 98 LYS A O 1
ATOM 745 N N . LEU A 1 99 ? 0.793 8.409 5.418 1.00 93.25 99 LEU A N 1
ATOM 746 C CA . LEU A 1 99 ? -0.304 9.184 5.997 1.00 93.25 99 LEU A CA 1
ATOM 747 C C . LEU A 1 99 ? -0.113 9.327 7.525 1.00 93.25 99 LEU A C 1
ATOM 749 O O . LEU A 1 99 ? 0.344 8.405 8.211 1.00 93.25 99 LEU A O 1
ATOM 753 N N . ASP A 1 100 ? -0.387 10.523 8.056 1.00 87.56 100 ASP A N 1
ATOM 754 C CA . ASP A 1 100 ? -0.210 10.812 9.482 1.00 87.56 100 ASP A CA 1
ATOM 755 C C . ASP A 1 100 ? -1.427 10.334 10.273 1.00 87.56 100 ASP A C 1
ATOM 757 O O . ASP A 1 100 ? -2.499 10.923 10.198 1.00 87.56 100 ASP A O 1
ATOM 761 N N . TRP A 1 101 ? -1.228 9.279 11.059 1.00 85.50 101 TRP A N 1
ATOM 762 C CA . TRP A 1 101 ? -2.239 8.701 11.944 1.00 85.50 101 TRP A CA 1
ATOM 763 C C . TRP A 1 101 ? -1.895 8.874 13.427 1.00 85.50 101 TRP A C 1
ATOM 765 O O . TRP A 1 101 ? -2.643 8.429 14.301 1.00 85.50 101 TRP A O 1
ATOM 775 N N . LYS A 1 102 ? -0.763 9.519 13.744 1.00 71.00 102 LYS A N 1
ATOM 776 C CA . LYS A 1 102 ? -0.214 9.550 15.107 1.00 71.00 102 LYS A CA 1
ATOM 777 C C . LYS A 1 102 ? -1.138 10.279 16.078 1.00 71.00 102 LYS A C 1
ATOM 779 O O . LYS A 1 102 ? -1.291 9.878 17.227 1.00 71.00 102 LYS A O 1
ATOM 784 N N . LYS A 1 103 ? -1.785 11.345 15.607 1.00 76.06 103 LYS A N 1
ATOM 785 C CA . LYS A 1 103 ? -2.723 12.147 16.408 1.00 76.06 103 LYS A CA 1
ATOM 786 C C . LYS A 1 103 ? -4.077 11.463 16.616 1.00 76.06 103 LYS A C 1
ATOM 788 O O . LYS A 1 103 ? -4.900 11.977 17.365 1.00 76.06 103 LYS A O 1
ATOM 793 N N . GLU A 1 104 ? -4.304 10.316 15.979 1.00 83.44 104 GLU A N 1
ATOM 794 C CA . GLU A 1 104 ? -5.591 9.618 15.973 1.00 83.44 104 GLU A CA 1
ATOM 795 C C . GLU A 1 104 ? -5.616 8.356 16.848 1.00 83.44 104 GLU A C 1
ATOM 797 O O . GLU A 1 104 ? -6.643 7.680 16.910 1.00 83.44 104 GLU A O 1
ATOM 802 N N . GLY A 1 105 ? -4.509 8.043 17.535 1.00 90.25 105 GLY A N 1
ATOM 803 C CA . GLY A 1 105 ? -4.406 6.875 18.418 1.00 90.25 105 GLY A CA 1
ATOM 804 C C . GLY A 1 105 ? -4.402 5.534 17.677 1.00 90.25 105 GLY A C 1
ATOM 805 O O . GLY A 1 105 ? -4.776 4.518 18.257 1.00 90.25 105 GLY A O 1
ATOM 806 N N . ILE A 1 106 ? -4.023 5.537 16.396 1.00 95.12 106 ILE A N 1
ATOM 807 C CA . ILE A 1 106 ? -3.891 4.325 15.587 1.00 95.12 106 ILE A CA 1
ATOM 808 C C . ILE A 1 106 ? -2.616 3.583 15.965 1.00 95.12 106 ILE A C 1
ATOM 810 O O . ILE A 1 106 ? -1.546 4.177 16.040 1.00 95.12 106 ILE A O 1
ATOM 814 N N . GLU A 1 107 ? -2.744 2.273 16.149 1.00 96.25 107 GLU A N 1
ATOM 815 C CA . GLU A 1 107 ? -1.650 1.365 16.502 1.00 96.25 107 GLU A CA 1
ATOM 816 C C . GLU A 1 107 ? -1.353 0.367 15.379 1.00 96.25 107 GLU A C 1
ATOM 818 O O . GLU A 1 107 ? -0.306 -0.280 15.376 1.00 96.25 107 GLU A O 1
ATOM 823 N N . THR A 1 108 ? -2.268 0.174 14.423 1.00 97.56 108 THR A N 1
ATOM 824 C CA . THR A 1 108 ? -2.068 -0.766 13.312 1.00 97.56 108 THR A CA 1
ATOM 825 C C . THR A 1 108 ? -2.697 -0.255 12.015 1.00 97.56 108 THR A C 1
ATOM 827 O O . THR A 1 108 ? -3.877 0.091 11.968 1.00 97.56 108 THR A O 1
ATOM 830 N N . ILE A 1 109 ? -1.907 -0.249 10.943 1.00 97.50 109 ILE A N 1
ATOM 831 C CA . ILE A 1 109 ? -2.347 0.019 9.573 1.00 97.50 109 ILE A CA 1
ATOM 832 C C . ILE A 1 109 ? -2.328 -1.301 8.810 1.00 97.50 109 ILE A C 1
ATOM 834 O O . ILE A 1 109 ? -1.285 -1.946 8.705 1.00 97.50 109 ILE A O 1
ATOM 838 N N . VAL A 1 110 ? -3.471 -1.679 8.249 1.00 97.94 110 VAL A N 1
ATOM 839 C CA . VAL A 1 110 ? -3.591 -2.809 7.330 1.00 97.94 110 VAL A CA 1
ATOM 840 C C . VAL A 1 110 ? -3.646 -2.276 5.905 1.00 97.94 110 VAL A C 1
ATOM 842 O O . VAL A 1 110 ? -4.573 -1.552 5.542 1.00 97.94 110 VAL A O 1
ATOM 845 N N . ILE A 1 111 ? -2.650 -2.635 5.102 1.00 98.44 111 ILE A N 1
ATOM 846 C CA . ILE A 1 111 ? -2.590 -2.321 3.678 1.00 98.44 111 ILE A CA 1
ATOM 847 C C . ILE A 1 111 ? -3.258 -3.447 2.896 1.00 98.44 111 ILE A C 1
ATOM 849 O O . ILE A 1 111 ? -2.733 -4.559 2.834 1.00 98.44 111 ILE A O 1
ATOM 853 N N . ALA A 1 112 ? -4.396 -3.148 2.277 1.00 98.31 112 ALA A N 1
ATOM 854 C CA . ALA A 1 112 ? -5.011 -4.008 1.279 1.00 98.31 112 ALA A CA 1
ATOM 855 C C . ALA A 1 112 ? -4.465 -3.687 -0.116 1.00 98.31 112 ALA A C 1
ATOM 857 O O . ALA A 1 112 ? -4.501 -2.539 -0.560 1.00 98.31 112 ALA A O 1
ATOM 858 N N . THR A 1 113 ? -3.965 -4.707 -0.803 1.00 98.38 113 THR A N 1
ATOM 859 C CA . THR A 1 113 ? -3.449 -4.619 -2.175 1.00 98.38 113 THR A CA 1
ATOM 860 C C . THR A 1 113 ? -3.700 -5.944 -2.888 1.00 98.38 113 THR A C 1
ATOM 862 O O . THR A 1 113 ? -3.695 -6.999 -2.255 1.00 98.38 113 THR A O 1
ATOM 865 N N . ASP A 1 114 ? -3.934 -5.905 -4.193 1.00 97.50 114 ASP A N 1
ATOM 866 C CA . ASP A 1 114 ? -3.992 -7.081 -5.069 1.00 97.50 114 ASP A CA 1
ATOM 867 C C . ASP A 1 114 ? -2.624 -7.447 -5.670 1.00 97.50 114 ASP A C 1
ATOM 869 O O . ASP A 1 114 ? -2.492 -8.449 -6.375 1.00 97.50 114 ASP A O 1
ATOM 873 N N . SER A 1 115 ? -1.577 -6.682 -5.348 1.00 97.50 115 SER A N 1
ATOM 874 C CA . SER A 1 115 ? -0.215 -6.952 -5.793 1.00 97.50 115 SER A CA 1
ATOM 875 C C . SER A 1 115 ? 0.472 -8.000 -4.915 1.00 97.50 115 SER A C 1
ATOM 877 O O . SER A 1 115 ? 1.036 -7.685 -3.864 1.00 97.50 115 SER A O 1
ATOM 879 N N . GLU A 1 116 ? 0.513 -9.252 -5.382 1.00 96.12 116 GLU A N 1
ATOM 880 C CA . GLU A 1 116 ? 1.345 -10.314 -4.782 1.00 96.12 116 GLU A CA 1
ATOM 881 C C . GLU A 1 116 ? 2.810 -9.881 -4.655 1.00 96.12 116 GLU A C 1
ATOM 883 O O . GLU A 1 116 ? 3.453 -10.130 -3.635 1.00 96.12 116 GLU A O 1
ATOM 888 N N . TYR A 1 117 ? 3.322 -9.166 -5.665 1.00 96.38 117 TYR A N 1
ATOM 889 C CA . TYR A 1 117 ? 4.688 -8.645 -5.671 1.00 96.38 117 TYR A CA 1
ATOM 890 C C . TYR A 1 117 ? 4.977 -7.778 -4.441 1.00 96.38 117 TYR A C 1
ATOM 892 O O . TYR A 1 117 ? 6.042 -7.912 -3.834 1.00 96.38 117 TYR A O 1
ATOM 900 N N . VAL A 1 118 ? 4.032 -6.918 -4.051 1.00 97.31 118 VAL A N 1
ATOM 901 C CA . VAL A 1 118 ? 4.183 -6.073 -2.864 1.00 97.31 118 VAL A CA 1
ATOM 902 C C . VAL A 1 118 ? 3.860 -6.846 -1.590 1.00 97.31 118 VAL A C 1
ATOM 904 O O . VAL A 1 118 ? 4.671 -6.835 -0.664 1.00 97.31 118 VAL A O 1
ATOM 907 N N . ALA A 1 119 ? 2.719 -7.539 -1.540 1.00 95.94 119 ALA A N 1
ATOM 908 C CA . ALA A 1 119 ? 2.251 -8.220 -0.336 1.00 95.94 119 ALA A CA 1
ATOM 909 C C . ALA A 1 119 ? 3.222 -9.318 0.118 1.00 95.94 119 ALA A C 1
ATOM 911 O O . ALA A 1 119 ? 3.659 -9.310 1.269 1.00 95.94 119 ALA A O 1
ATOM 912 N N . GLU A 1 120 ? 3.622 -10.229 -0.773 1.00 94.25 120 GLU A N 1
ATOM 913 C CA . GLU A 1 120 ? 4.582 -11.292 -0.450 1.00 94.25 120 GLU A CA 1
ATOM 914 C C . GLU A 1 120 ? 6.010 -10.752 -0.345 1.00 94.25 120 GLU A C 1
ATOM 916 O O . GLU A 1 120 ? 6.774 -11.174 0.527 1.00 94.25 120 GLU A O 1
ATOM 921 N N . GLY A 1 121 ? 6.368 -9.778 -1.188 1.00 94.69 121 GLY A N 1
ATOM 922 C CA . GLY A 1 121 ? 7.671 -9.117 -1.149 1.00 94.69 121 GLY A CA 1
ATOM 923 C C . GLY A 1 121 ? 7.965 -8.491 0.210 1.00 94.69 121 GLY A C 1
ATOM 924 O O . GLY A 1 121 ? 9.004 -8.778 0.808 1.00 94.69 121 GLY A O 1
ATOM 925 N N . ALA A 1 122 ? 7.018 -7.713 0.739 1.00 93.88 122 ALA A N 1
ATOM 926 C CA . ALA A 1 122 ? 7.161 -7.001 2.005 1.00 93.88 122 ALA A CA 1
ATOM 927 C C . ALA A 1 122 ? 7.091 -7.913 3.239 1.00 93.88 122 ALA A C 1
ATOM 929 O O . ALA A 1 122 ? 7.547 -7.513 4.305 1.00 93.88 122 ALA A O 1
ATOM 930 N N . THR A 1 123 ? 6.534 -9.123 3.134 1.00 93.06 123 THR A N 1
ATOM 931 C CA . THR A 1 123 ? 6.210 -9.958 4.310 1.00 93.06 123 THR A CA 1
ATOM 932 C C . THR A 1 123 ? 6.987 -11.274 4.356 1.00 93.06 123 THR A C 1
ATOM 934 O O . THR A 1 123 ? 7.536 -11.647 5.402 1.00 93.06 123 THR A O 1
ATOM 937 N N . VAL A 1 124 ? 7.063 -11.975 3.223 1.00 90.88 124 VAL A N 1
ATOM 938 C CA . VAL A 1 124 ? 7.671 -13.300 3.077 1.00 90.88 124 VAL A CA 1
ATOM 939 C C . VAL A 1 124 ? 9.085 -13.153 2.538 1.00 90.88 124 VAL A C 1
ATOM 941 O O . VAL A 1 124 ? 10.049 -13.537 3.205 1.00 90.88 124 VAL A O 1
ATOM 944 N N . TYR A 1 125 ? 9.236 -12.553 1.356 1.00 91.38 125 TYR A N 1
ATOM 945 C CA . TYR A 1 125 ? 10.517 -12.555 0.655 1.00 91.38 125 TYR A CA 1
ATOM 946 C C . TYR A 1 125 ? 11.549 -11.627 1.288 1.00 91.38 125 TYR A C 1
ATOM 948 O O . TYR A 1 125 ? 12.739 -11.952 1.267 1.00 91.38 125 TYR A O 1
ATOM 956 N N . ILE A 1 126 ? 11.123 -10.542 1.945 1.00 89.81 126 ILE A N 1
ATOM 957 C CA . ILE A 1 126 ? 12.044 -9.643 2.653 1.00 89.81 126 ILE A CA 1
ATOM 958 C C . ILE A 1 126 ? 12.887 -10.371 3.708 1.00 89.81 126 ILE A C 1
ATOM 960 O O . ILE A 1 126 ? 14.035 -10.000 3.947 1.00 89.81 126 ILE A O 1
ATOM 964 N N . ARG A 1 127 ? 12.356 -11.455 4.294 1.00 87.75 127 ARG A N 1
ATOM 965 C CA . ARG A 1 127 ? 13.056 -12.286 5.288 1.00 87.75 127 ARG A CA 1
ATOM 966 C C . ARG A 1 127 ? 14.275 -12.995 4.701 1.00 87.75 127 ARG A C 1
ATOM 968 O O . ARG A 1 127 ? 15.198 -13.330 5.435 1.00 87.75 127 ARG A O 1
ATOM 975 N N . VAL A 1 128 ? 14.255 -13.231 3.390 1.00 88.75 128 VAL A N 1
ATOM 976 C CA . VAL A 1 128 ? 15.352 -13.837 2.630 1.00 88.75 128 VAL A CA 1
ATOM 977 C C . VAL A 1 128 ? 16.216 -12.760 1.980 1.00 88.75 128 VAL A C 1
ATOM 979 O O . VAL A 1 128 ? 17.434 -12.892 1.947 1.00 88.75 128 VAL A O 1
ATOM 982 N N . TRP A 1 129 ? 15.612 -11.685 1.466 1.00 89.25 129 TRP A N 1
ATOM 983 C CA . TRP A 1 129 ? 16.345 -10.629 0.761 1.00 89.25 129 TRP A CA 1
ATOM 984 C C . TRP A 1 129 ? 17.188 -9.760 1.690 1.00 89.25 129 TRP A C 1
ATOM 986 O O . TRP A 1 129 ? 18.159 -9.153 1.232 1.00 89.25 129 TRP A O 1
ATOM 996 N N . ARG A 1 130 ? 16.849 -9.708 2.983 1.00 87.00 130 ARG A N 1
ATOM 997 C CA . ARG A 1 130 ? 17.493 -8.835 3.961 1.00 87.00 130 ARG A CA 1
ATOM 998 C C . ARG A 1 130 ? 18.032 -9.633 5.146 1.00 87.00 130 ARG A C 1
ATOM 1000 O O . ARG A 1 130 ? 17.356 -10.471 5.733 1.00 87.00 130 ARG A O 1
ATOM 1007 N N . SER A 1 131 ? 19.281 -9.361 5.506 1.00 85.25 131 SER A N 1
ATOM 1008 C CA . SER A 1 131 ? 19.932 -9.963 6.672 1.00 85.25 131 SER A CA 1
ATOM 1009 C C . SER A 1 131 ? 19.349 -9.439 7.989 1.00 85.25 131 SER A C 1
ATOM 1011 O O . SER A 1 131 ? 18.724 -8.381 8.034 1.00 85.25 131 SER A O 1
ATOM 1013 N N . ARG A 1 132 ? 19.677 -10.108 9.104 1.00 80.44 132 ARG A N 1
ATOM 1014 C CA . ARG A 1 132 ? 19.382 -9.607 10.464 1.00 80.44 132 ARG A CA 1
ATOM 1015 C C . ARG A 1 132 ? 19.987 -8.227 10.754 1.00 80.44 132 ARG A C 1
ATOM 1017 O O . ARG A 1 132 ? 19.459 -7.501 11.579 1.00 80.44 132 ARG A O 1
ATOM 1024 N N . SER A 1 133 ? 21.078 -7.872 10.070 1.00 82.19 133 SER A N 1
ATOM 1025 C CA . SER A 1 133 ? 21.712 -6.545 10.138 1.00 82.19 133 SER A CA 1
ATOM 1026 C C . SER A 1 133 ? 21.088 -5.514 9.190 1.00 82.19 133 SER A C 1
ATOM 1028 O O . SER A 1 133 ? 21.716 -4.504 8.893 1.00 82.19 133 SER A O 1
ATOM 1030 N N . SER A 1 134 ? 19.901 -5.787 8.640 1.00 79.62 134 SER A N 1
ATOM 1031 C CA . SER A 1 134 ? 19.185 -4.893 7.723 1.00 79.62 134 SER A CA 1
ATOM 1032 C C . SER A 1 134 ? 19.897 -4.593 6.393 1.00 79.62 134 SER A C 1
ATOM 1034 O O . SER A 1 134 ? 19.463 -3.722 5.643 1.00 79.62 134 SER A O 1
ATOM 1036 N N . ARG A 1 135 ? 20.946 -5.350 6.050 1.00 85.44 135 ARG A N 1
ATOM 1037 C CA . ARG A 1 135 ? 21.634 -5.281 4.748 1.00 85.44 135 ARG A CA 1
ATOM 1038 C C . ARG A 1 135 ? 20.964 -6.186 3.721 1.00 85.44 135 ARG A C 1
ATOM 1040 O O . ARG A 1 135 ? 20.642 -7.327 4.069 1.00 85.44 135 ARG A O 1
ATOM 1047 N N . TRP A 1 136 ? 20.825 -5.715 2.484 1.00 88.44 136 TRP A N 1
ATOM 1048 C CA . TRP A 1 136 ? 20.408 -6.540 1.349 1.00 88.44 136 TRP A CA 1
ATOM 1049 C C . TRP A 1 136 ? 21.440 -7.624 1.061 1.00 88.44 136 TRP A C 1
ATOM 1051 O O . TRP A 1 136 ? 22.632 -7.346 0.955 1.00 88.44 136 TRP A O 1
ATOM 1061 N N . VAL A 1 137 ? 20.970 -8.862 0.956 1.00 91.50 137 VAL A N 1
ATOM 1062 C CA . VAL A 1 137 ? 21.784 -10.039 0.616 1.00 91.50 137 VAL A CA 1
ATOM 1063 C C . VAL A 1 137 ? 21.396 -10.639 -0.732 1.00 91.50 137 VAL A C 1
ATOM 1065 O O . VAL A 1 137 ? 22.144 -11.436 -1.287 1.00 91.50 137 VAL A O 1
ATOM 1068 N N . VAL A 1 138 ? 20.250 -10.231 -1.282 1.00 88.25 138 VAL A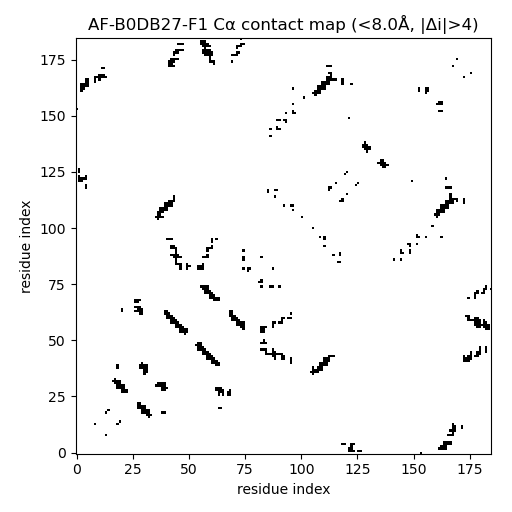 N 1
ATOM 1069 C CA . VAL A 1 138 ? 19.798 -10.590 -2.627 1.00 88.25 138 VAL A CA 1
ATOM 1070 C C . VAL A 1 138 ? 19.407 -9.314 -3.359 1.00 88.25 138 VAL A C 1
ATOM 1072 O O . VAL A 1 138 ? 18.599 -8.537 -2.855 1.00 88.25 138 VAL A O 1
ATOM 1075 N N . GLN A 1 139 ? 19.957 -9.111 -4.555 1.00 87.06 139 GLN A N 1
ATOM 1076 C CA . GLN A 1 139 ? 19.568 -8.006 -5.426 1.00 87.06 139 GLN A CA 1
ATOM 1077 C C . GLN A 1 139 ? 18.323 -8.386 -6.238 1.00 87.06 139 GLN A C 1
ATOM 1079 O O . GLN A 1 139 ? 18.235 -9.484 -6.795 1.00 87.06 139 GLN A O 1
ATOM 1084 N N . ARG A 1 140 ? 17.348 -7.477 -6.302 1.00 89.19 140 ARG A N 1
ATOM 1085 C CA . ARG A 1 140 ? 16.086 -7.626 -7.042 1.00 89.19 140 ARG A CA 1
ATOM 1086 C C . ARG A 1 140 ? 15.805 -6.381 -7.879 1.00 89.19 140 ARG A C 1
ATOM 1088 O O . ARG A 1 140 ? 16.510 -5.385 -7.784 1.00 89.19 140 ARG A O 1
ATOM 1095 N N . ALA A 1 141 ? 14.785 -6.435 -8.729 1.00 91.81 141 ALA A N 1
ATOM 1096 C CA . ALA A 1 141 ? 14.287 -5.229 -9.383 1.00 91.81 141 ALA A CA 1
ATOM 1097 C C . ALA A 1 141 ? 13.675 -4.271 -8.345 1.00 91.81 141 ALA A C 1
ATOM 1099 O O . ALA A 1 141 ? 13.109 -4.726 -7.348 1.00 91.81 141 ALA A O 1
ATOM 1100 N N . ASN A 1 142 ? 13.735 -2.965 -8.622 1.00 95.12 142 ASN A N 1
ATOM 1101 C CA . ASN A 1 142 ? 13.133 -1.898 -7.810 1.00 95.12 142 ASN A CA 1
ATOM 1102 C C . ASN A 1 142 ? 13.709 -1.767 -6.388 1.0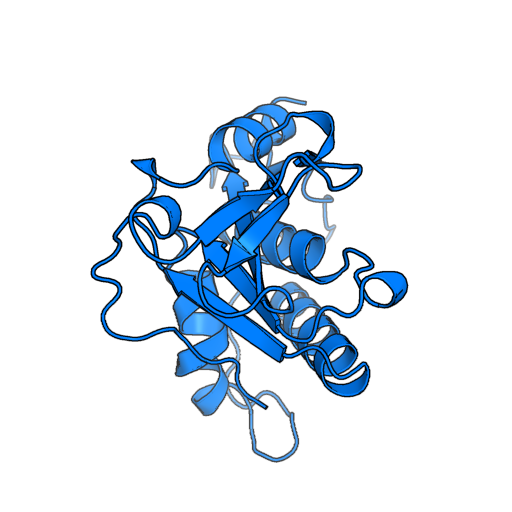0 95.12 142 ASN A C 1
ATOM 1104 O O . ASN A 1 142 ? 12.974 -1.421 -5.463 1.00 95.12 142 ASN A O 1
ATOM 1108 N N . MET A 1 143 ? 15.004 -2.062 -6.192 1.00 93.62 143 MET A N 1
ATOM 1109 C CA . MET A 1 143 ? 15.654 -1.948 -4.873 1.00 93.62 143 MET A CA 1
ATOM 1110 C C . MET A 1 143 ? 15.489 -0.562 -4.253 1.00 93.62 143 MET A C 1
ATOM 1112 O O . MET A 1 143 ? 15.290 -0.457 -3.052 1.00 93.62 143 MET A O 1
ATOM 1116 N N . ASP A 1 144 ? 15.515 0.485 -5.074 1.00 94.31 144 ASP A N 1
ATOM 1117 C CA . ASP A 1 144 ? 15.330 1.872 -4.657 1.00 94.31 144 ASP A CA 1
ATOM 1118 C C . ASP A 1 144 ? 13.971 2.105 -3.973 1.00 94.31 144 ASP A C 1
ATOM 1120 O O . ASP A 1 144 ? 13.885 2.764 -2.933 1.00 94.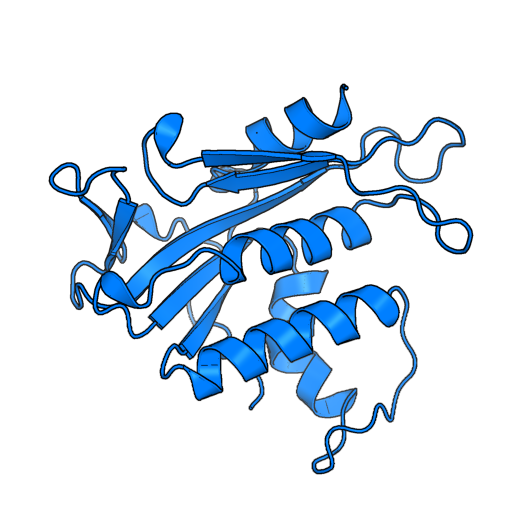31 144 ASP A O 1
ATOM 1124 N N . LEU A 1 145 ? 12.900 1.524 -4.520 1.00 96.31 145 LEU A N 1
ATOM 1125 C CA . LEU A 1 145 ? 11.562 1.615 -3.940 1.00 96.31 145 LEU A CA 1
ATOM 1126 C C . LEU A 1 145 ? 11.375 0.644 -2.775 1.00 96.31 145 LEU A C 1
ATOM 1128 O O . LEU A 1 145 ? 10.702 0.993 -1.807 1.00 96.31 145 LEU A O 1
ATOM 1132 N N . TRP A 1 146 ? 11.998 -0.536 -2.822 1.00 96.31 146 TRP A N 1
ATOM 1133 C CA . TRP A 1 146 ? 12.020 -1.451 -1.681 1.00 96.31 146 TRP A CA 1
ATOM 1134 C C . TRP A 1 146 ? 12.714 -0.829 -0.467 1.00 96.31 146 TRP A C 1
ATOM 1136 O O . TRP A 1 146 ? 12.186 -0.914 0.639 1.00 96.31 146 TRP A O 1
ATOM 1146 N N . ASP A 1 147 ? 13.839 -0.143 -0.666 1.00 94.31 147 ASP A N 1
ATOM 1147 C CA . ASP A 1 147 ? 14.535 0.606 0.382 1.00 94.31 147 ASP A CA 1
ATOM 1148 C C . ASP A 1 147 ? 13.639 1.673 1.008 1.00 94.31 147 ASP A C 1
ATOM 1150 O O . ASP A 1 147 ? 13.520 1.761 2.234 1.00 94.31 147 ASP A O 1
ATOM 1154 N N . ARG A 1 148 ? 12.956 2.459 0.169 1.00 95.56 148 ARG A N 1
ATOM 1155 C CA . ARG A 1 148 ? 12.012 3.488 0.625 1.00 95.56 148 ARG A CA 1
ATOM 1156 C C . ARG A 1 148 ? 10.850 2.894 1.412 1.00 95.56 148 ARG A C 1
ATOM 1158 O O . ARG A 1 148 ? 10.537 3.392 2.493 1.00 95.56 148 ARG A O 1
ATOM 1165 N N . LEU A 1 149 ? 10.233 1.833 0.896 1.00 96.81 149 LEU A N 1
ATOM 1166 C CA . LEU A 1 149 ? 9.108 1.166 1.543 1.00 96.81 149 LEU A CA 1
ATOM 1167 C C . LEU A 1 149 ? 9.516 0.589 2.904 1.00 96.81 149 LEU A C 1
ATOM 1169 O O . LEU A 1 149 ? 8.848 0.850 3.904 1.00 96.81 149 LEU A O 1
ATOM 1173 N N . MET A 1 150 ? 10.641 -0.131 2.966 1.00 95.06 150 MET A N 1
ATOM 1174 C CA . MET A 1 150 ? 11.131 -0.708 4.219 1.00 95.06 150 MET A CA 1
ATOM 1175 C C . MET A 1 150 ? 11.477 0.364 5.248 1.00 95.06 150 MET A C 1
ATOM 1177 O O . MET A 1 150 ? 11.141 0.203 6.419 1.00 95.06 150 MET A O 1
ATOM 1181 N N . LYS A 1 151 ? 12.080 1.477 4.817 1.00 95.38 151 LYS A N 1
ATOM 1182 C CA . LYS A 1 151 ? 12.350 2.613 5.700 1.00 95.38 151 LYS A CA 1
ATOM 1183 C C . LYS A 1 151 ? 11.063 3.186 6.291 1.00 95.38 151 LYS A C 1
ATOM 1185 O O . LYS A 1 151 ? 10.982 3.373 7.495 1.00 95.38 151 LYS A O 1
ATOM 1190 N N . VAL A 1 152 ? 10.041 3.418 5.470 1.00 96.81 152 VAL A N 1
ATOM 1191 C CA . VAL A 1 152 ? 8.760 3.979 5.932 1.00 96.81 152 VAL A CA 1
ATOM 1192 C C . VAL A 1 152 ? 8.041 3.038 6.903 1.00 96.81 152 VAL A C 1
ATOM 1194 O O . VAL A 1 152 ? 7.476 3.500 7.892 1.00 96.81 152 VAL A O 1
ATOM 1197 N N . ILE A 1 153 ? 8.097 1.726 6.663 1.00 96.00 153 ILE A N 1
ATOM 1198 C CA . ILE A 1 153 ? 7.575 0.716 7.594 1.00 96.00 153 ILE A CA 1
ATOM 1199 C C . ILE A 1 153 ? 8.321 0.785 8.931 1.00 96.00 153 ILE A C 1
ATOM 1201 O O . ILE A 1 153 ? 7.689 0.867 9.979 1.00 96.00 153 ILE A O 1
ATOM 1205 N N . GLU A 1 154 ? 9.656 0.795 8.906 1.00 94.75 154 GLU A N 1
ATOM 1206 C CA . GLU A 1 154 ? 10.477 0.899 10.119 1.00 94.75 154 GLU A CA 1
ATOM 1207 C C . GLU A 1 154 ? 10.230 2.211 10.873 1.00 94.75 154 GLU A C 1
ATOM 1209 O O . GLU A 1 154 ? 10.231 2.226 12.103 1.00 94.75 154 GLU A O 1
ATOM 1214 N N . ASP A 1 155 ? 10.024 3.315 10.156 1.00 95.06 155 ASP A N 1
ATOM 1215 C CA . ASP A 1 155 ? 9.703 4.618 10.736 1.00 95.06 155 ASP A CA 1
ATOM 1216 C C . ASP A 1 155 ? 8.348 4.560 11.465 1.00 95.06 155 ASP A C 1
ATOM 1218 O O . ASP A 1 155 ? 8.264 4.983 12.619 1.00 95.06 155 ASP A O 1
ATOM 1222 N N . LYS A 1 156 ? 7.322 3.943 10.857 1.00 94.62 156 LYS A N 1
ATOM 1223 C CA . LYS A 1 156 ? 6.018 3.717 11.506 1.00 94.62 156 LYS A CA 1
ATOM 1224 C C . LYS A 1 156 ? 6.096 2.784 12.707 1.00 94.62 156 LYS A C 1
ATOM 1226 O O . LYS A 1 156 ? 5.521 3.103 13.747 1.00 94.62 156 LYS A O 1
ATOM 1231 N N . GLU A 1 157 ? 6.863 1.699 12.622 1.00 93.69 157 GLU A N 1
ATOM 1232 C CA . GLU A 1 157 ? 7.077 0.802 13.765 1.00 93.69 157 GLU A CA 1
ATOM 1233 C C . GLU A 1 157 ? 7.710 1.557 14.950 1.00 93.69 157 GLU A C 1
ATOM 1235 O O . GLU A 1 157 ? 7.287 1.375 16.092 1.00 93.69 157 GLU A O 1
ATOM 1240 N N . ARG A 1 158 ? 8.670 2.462 14.694 1.00 93.88 158 ARG A N 1
ATOM 1241 C CA . ARG A 1 158 ? 9.266 3.323 15.738 1.00 93.88 158 ARG A CA 1
ATOM 1242 C C . ARG A 1 158 ? 8.297 4.368 16.293 1.00 93.88 158 ARG A C 1
ATOM 1244 O O . ARG A 1 158 ? 8.465 4.798 17.431 1.00 93.88 158 ARG A O 1
ATOM 1251 N N . GLU A 1 159 ? 7.287 4.762 15.522 1.00 93.06 159 GLU A N 1
ATOM 1252 C CA . GLU A 1 159 ? 6.169 5.593 15.989 1.00 93.06 159 GLU A CA 1
ATOM 1253 C C . GLU A 1 159 ? 5.139 4.805 16.819 1.00 93.06 159 GLU A C 1
ATOM 1255 O O . GLU A 1 159 ? 4.214 5.414 17.356 1.00 93.06 159 GLU A O 1
ATOM 1260 N N . GLY A 1 160 ? 5.298 3.483 16.958 1.00 94.12 160 GLY A N 1
ATOM 1261 C CA . GLY A 1 160 ? 4.351 2.606 17.651 1.00 94.12 160 GLY A CA 1
ATOM 1262 C C . GLY A 1 160 ? 3.208 2.104 16.764 1.00 94.12 160 GLY A C 1
ATOM 1263 O O . GLY A 1 160 ? 2.241 1.548 17.278 1.00 94.12 160 GLY A O 1
ATOM 1264 N N . ILE A 1 161 ? 3.311 2.282 15.443 1.00 96.12 161 ILE A N 1
ATOM 1265 C CA . ILE A 1 161 ? 2.298 1.866 14.471 1.00 96.12 161 ILE A CA 1
ATOM 1266 C C . ILE A 1 161 ? 2.803 0.640 13.713 1.00 96.12 161 ILE A C 1
ATOM 1268 O O . ILE A 1 161 ? 3.772 0.707 12.958 1.00 96.12 161 ILE A O 1
ATOM 1272 N N . ARG A 1 162 ? 2.124 -0.494 13.879 1.00 96.69 162 ARG A N 1
ATOM 1273 C CA . ARG A 1 162 ? 2.415 -1.708 13.107 1.00 96.69 162 ARG A CA 1
ATOM 1274 C C . ARG A 1 162 ? 1.842 -1.598 11.700 1.00 96.69 162 ARG A C 1
ATOM 1276 O O . ARG A 1 162 ? 0.739 -1.087 11.516 1.00 96.69 162 ARG A O 1
ATOM 1283 N N . VAL A 1 163 ? 2.567 -2.134 10.724 1.00 97.06 163 VAL A N 1
ATOM 1284 C CA . VAL A 1 163 ? 2.091 -2.271 9.344 1.00 97.06 163 VAL A CA 1
ATOM 1285 C C . VAL A 1 163 ? 1.862 -3.747 9.046 1.00 97.06 163 VAL A C 1
ATOM 1287 O O . VAL A 1 163 ? 2.737 -4.584 9.272 1.00 97.06 163 VAL A O 1
ATOM 1290 N N . GLU A 1 164 ? 0.684 -4.060 8.529 1.00 97.38 164 GLU A N 1
ATOM 1291 C CA . GLU A 1 164 ? 0.284 -5.401 8.114 1.00 97.38 164 GLU A CA 1
ATOM 1292 C C . GLU A 1 164 ? -0.212 -5.360 6.672 1.00 97.38 164 GLU A C 1
ATOM 1294 O O . GLU A 1 164 ? -0.697 -4.332 6.199 1.00 97.38 164 GLU A O 1
ATOM 1299 N N . PHE A 1 165 ? -0.104 -6.484 5.975 1.00 97.56 165 PHE A N 1
ATOM 1300 C CA . PHE A 1 165 ? -0.555 -6.620 4.598 1.00 97.56 165 PHE A CA 1
ATOM 1301 C C . PHE A 1 165 ? -1.719 -7.593 4.507 1.00 97.56 165 PHE A C 1
ATOM 1303 O O . PHE A 1 165 ? -1.751 -8.631 5.171 1.00 97.56 165 PHE A O 1
ATOM 1310 N N . TYR A 1 166 ? -2.650 -7.253 3.630 1.00 97.38 166 TYR A N 1
ATOM 1311 C CA . TYR A 1 166 ? -3.804 -8.051 3.283 1.00 97.38 166 TYR A CA 1
ATOM 1312 C C . TYR A 1 166 ? -3.834 -8.184 1.756 1.00 97.38 166 TYR A C 1
ATOM 1314 O O . TYR A 1 166 ? -4.123 -7.222 1.046 1.00 97.38 166 TYR A O 1
ATOM 1322 N N . LEU A 1 167 ? -3.563 -9.388 1.248 1.00 96.81 167 LEU A N 1
ATOM 1323 C CA . LEU A 1 167 ? -3.686 -9.681 -0.180 1.00 96.81 167 LEU A CA 1
ATOM 1324 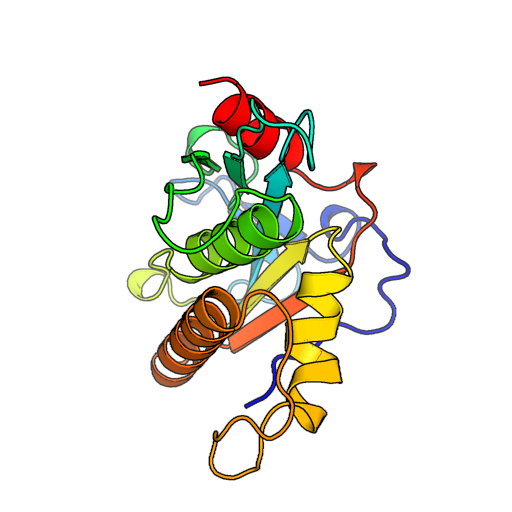C C . LEU A 1 167 ? -5.159 -9.928 -0.546 1.00 96.81 167 LEU A C 1
ATOM 1326 O O . LEU A 1 167 ? -5.792 -10.811 0.039 1.00 96.81 167 LEU A O 1
ATOM 1330 N N . ILE A 1 168 ? -5.687 -9.153 -1.495 1.00 97.12 168 ILE A N 1
ATOM 1331 C CA . ILE A 1 168 ? -7.083 -9.197 -1.972 1.00 97.12 168 ILE A CA 1
ATOM 1332 C C . ILE A 1 168 ? -7.163 -9.523 -3.468 1.00 97.12 168 ILE A C 1
ATOM 1334 O O . ILE A 1 168 ? -6.192 -9.362 -4.200 1.00 97.12 168 ILE A O 1
ATOM 1338 N N . ASP A 1 169 ? -8.340 -9.922 -3.951 1.00 97.06 169 ASP A N 1
ATOM 1339 C CA . ASP A 1 169 ? -8.629 -9.901 -5.386 1.00 97.06 169 ASP A CA 1
ATOM 1340 C C . ASP A 1 169 ? -8.811 -8.460 -5.883 1.00 97.06 169 ASP A C 1
ATOM 1342 O O . ASP A 1 169 ? -9.470 -7.639 -5.238 1.00 97.06 169 ASP A O 1
ATOM 1346 N N . ARG A 1 170 ? -8.344 -8.187 -7.108 1.00 96.12 170 ARG A N 1
ATOM 1347 C CA . ARG A 1 170 ? -8.430 -6.866 -7.756 1.00 96.12 170 ARG A CA 1
ATOM 1348 C C . ARG A 1 170 ? -9.820 -6.233 -7.729 1.00 96.12 170 ARG A C 1
ATOM 1350 O O . ARG A 1 170 ? -9.946 -5.028 -7.542 1.00 96.12 170 ARG A O 1
ATOM 1357 N N . LYS A 1 171 ? -10.879 -7.034 -7.894 1.00 96.94 171 LYS A N 1
ATOM 1358 C CA . LYS A 1 171 ? -12.278 -6.558 -7.889 1.00 96.94 171 LYS A CA 1
ATOM 1359 C C . LYS A 1 171 ? -12.682 -5.864 -6.580 1.00 96.94 171 LYS A C 1
ATOM 1361 O O . LYS A 1 171 ? -13.644 -5.103 -6.578 1.00 96.94 171 LYS A O 1
ATOM 1366 N N . TRP A 1 172 ? -11.963 -6.125 -5.489 1.00 97.44 172 TRP A N 1
ATOM 1367 C CA . TRP A 1 172 ? -12.200 -5.513 -4.184 1.00 97.44 172 TRP A CA 1
ATOM 1368 C C . TRP A 1 172 ? -11.337 -4.278 -3.931 1.00 97.44 172 TRP A C 1
ATOM 1370 O O . TRP A 1 172 ? -11.606 -3.544 -2.976 1.00 97.44 172 TRP A O 1
ATOM 1380 N N . ASN A 1 173 ? -10.325 -4.021 -4.767 1.00 98.00 173 ASN A N 1
ATOM 1381 C CA . ASN A 1 173 ? -9.379 -2.942 -4.535 1.00 98.00 173 ASN A CA 1
ATOM 1382 C C . ASN A 1 173 ? -10.027 -1.572 -4.790 1.00 98.00 173 ASN A C 1
ATOM 1384 O O . ASN A 1 173 ? -10.238 -1.148 -5.926 1.00 98.00 173 ASN A O 1
ATOM 1388 N N . GLN A 1 174 ? -10.313 -0.847 -3.707 1.00 98.19 174 GLN A N 1
ATOM 1389 C CA . GLN A 1 174 ? -10.936 0.479 -3.758 1.00 98.19 174 GLN A CA 1
ATOM 1390 C C . GLN A 1 174 ? -10.011 1.561 -4.347 1.00 98.19 174 GLN A C 1
ATOM 1392 O O . GLN A 1 174 ? -10.482 2.651 -4.688 1.00 98.19 174 GLN A O 1
ATOM 1397 N N . ALA A 1 175 ? -8.708 1.282 -4.470 1.00 98.31 1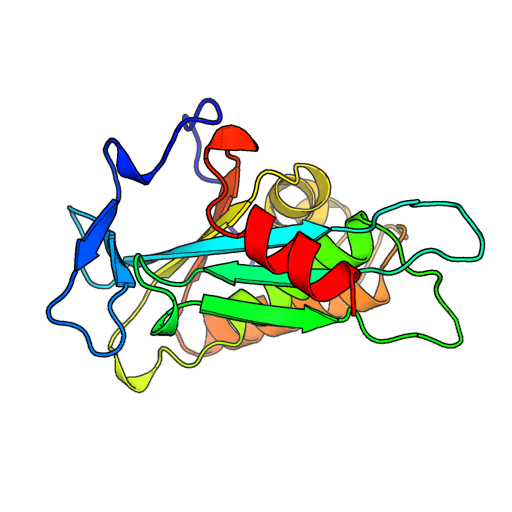75 ALA A N 1
ATOM 1398 C CA . ALA A 1 175 ? -7.714 2.209 -4.999 1.00 98.31 175 ALA A CA 1
ATOM 1399 C C . ALA A 1 175 ? -7.550 2.149 -6.534 1.00 98.31 175 ALA A C 1
ATOM 1401 O O . ALA A 1 175 ? -7.028 3.107 -7.109 1.00 98.31 175 ALA A O 1
ATOM 1402 N N . ASP A 1 176 ? -8.056 1.109 -7.214 1.00 98.00 176 ASP A N 1
ATOM 1403 C CA . ASP A 1 176 ? -7.783 0.859 -8.646 1.00 98.00 176 ASP A CA 1
ATOM 1404 C C . ASP A 1 176 ? -8.190 2.016 -9.563 1.00 98.0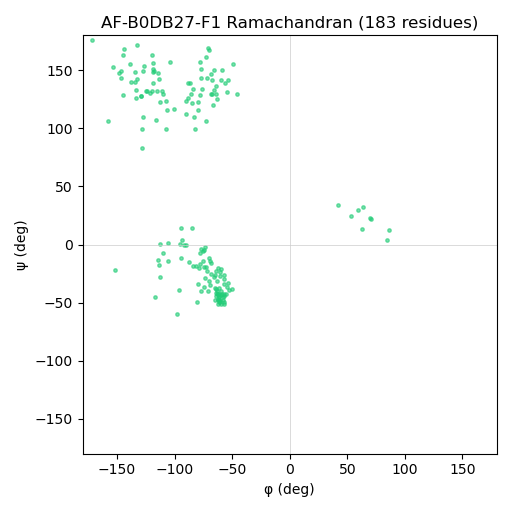0 176 ASP A C 1
ATOM 1406 O O . ASP A 1 176 ? -7.408 2.490 -10.394 1.00 98.00 176 ASP A O 1
ATOM 1410 N N . ARG A 1 177 ? -9.388 2.569 -9.351 1.00 97.06 177 ARG A N 1
ATOM 1411 C CA . ARG A 1 177 ? -9.860 3.716 -10.141 1.00 97.06 177 ARG A CA 1
ATOM 1412 C C . ARG A 1 177 ? -8.993 4.965 -9.964 1.00 97.06 177 ARG A C 1
ATOM 1414 O O . ARG A 1 177 ? -8.873 5.758 -10.892 1.00 97.06 177 ARG A O 1
ATOM 1421 N N . TYR A 1 178 ? -8.407 5.147 -8.782 1.00 98.12 178 TYR A N 1
ATOM 1422 C CA . TYR A 1 178 ? -7.565 6.298 -8.465 1.00 98.12 178 TYR A CA 1
ATOM 1423 C C . TYR A 1 178 ? -6.173 6.152 -9.077 1.00 98.12 178 TYR A C 1
ATOM 1425 O O . TYR A 1 178 ? -5.643 7.118 -9.624 1.00 98.12 178 TYR A O 1
ATOM 1433 N N . ALA A 1 179 ? -5.614 4.940 -9.043 1.00 98.06 179 ALA A N 1
ATOM 1434 C CA . ALA A 1 179 ? -4.343 4.633 -9.685 1.00 98.06 179 ALA A CA 1
ATOM 1435 C C . ALA A 1 179 ? -4.426 4.827 -11.206 1.00 98.06 179 ALA A C 1
ATOM 1437 O O . ALA A 1 179 ? -3.584 5.513 -11.787 1.00 98.06 179 ALA A O 1
ATOM 1438 N N . LYS A 1 180 ? -5.487 4.304 -11.841 1.00 97.12 180 LYS A N 1
ATOM 1439 C CA . LYS A 1 180 ? -5.742 4.482 -13.281 1.00 97.12 180 LYS A CA 1
ATOM 1440 C C . LYS A 1 180 ? -5.913 5.947 -13.660 1.00 97.12 180 LYS A C 1
ATOM 1442 O O . LYS A 1 180 ? -5.214 6.414 -14.550 1.00 97.12 180 LYS A O 1
ATOM 1447 N N . ALA A 1 181 ? -6.758 6.681 -12.930 1.00 96.31 181 ALA A N 1
ATOM 1448 C CA . ALA A 1 181 ? -6.949 8.108 -13.174 1.00 96.31 181 ALA A CA 1
ATOM 1449 C C . ALA A 1 181 ? -5.622 8.876 -13.083 1.00 96.31 181 ALA A C 1
ATOM 1451 O O . ALA A 1 181 ? -5.332 9.699 -13.942 1.00 96.31 181 ALA A O 1
ATOM 1452 N N . ALA A 1 182 ? -4.776 8.574 -12.092 1.00 96.56 182 ALA A N 1
ATOM 1453 C CA . ALA A 1 182 ? -3.464 9.203 -11.972 1.00 96.56 182 ALA A CA 1
ATOM 1454 C C . ALA A 1 182 ? -2.497 8.844 -13.109 1.00 96.56 182 ALA A C 1
ATOM 1456 O O . ALA A 1 182 ? -1.623 9.649 -13.410 1.00 96.56 182 ALA A O 1
ATOM 1457 N N . ALA A 1 183 ? -2.628 7.675 -13.736 1.00 94.81 183 ALA A N 1
ATOM 1458 C CA . ALA A 1 183 ? -1.790 7.280 -14.866 1.00 94.81 183 ALA A CA 1
ATOM 1459 C C . ALA A 1 183 ? -2.209 7.947 -16.191 1.00 94.81 183 ALA A C 1
ATOM 1461 O O . ALA A 1 183 ? -1.430 7.956 -17.145 1.00 94.81 183 ALA A O 1
ATOM 1462 N N . ASP A 1 184 ? -3.422 8.499 -16.259 1.00 88.88 184 ASP A N 1
ATOM 1463 C CA . ASP A 1 184 ? -3.952 9.145 -17.462 1.00 88.88 184 ASP A CA 1
ATOM 1464 C C . ASP A 1 184 ? -3.527 10.613 -17.620 1.00 88.88 184 ASP A C 1
ATOM 1466 O O . ASP A 1 184 ? -3.575 11.141 -18.738 1.00 88.88 184 ASP A O 1
ATOM 1470 N N . TYR A 1 185 ? -3.068 11.248 -16.537 1.00 65.12 185 TYR A N 1
ATOM 1471 C CA . TYR A 1 185 ? -2.492 12.600 -16.524 1.00 65.12 185 TYR A CA 1
ATOM 1472 C C . TYR A 1 185 ? -0.982 12.571 -16.776 1.00 65.12 185 TYR A C 1
ATOM 1474 O O . TYR A 1 185 ? -0.449 13.523 -17.393 1.00 65.12 185 TYR A O 1
#